Protein AF-A0A535RE04-F1 (afdb_monomer)

Structure (mmCIF, N/CA/C/O backbone):
data_AF-A0A535RE04-F1
#
_entry.id   AF-A0A535RE04-F1
#
loop_
_atom_site.group_PDB
_atom_site.id
_atom_site.type_symbol
_atom_site.label_atom_id
_atom_site.label_alt_id
_atom_site.label_comp_id
_atom_site.label_asym_id
_atom_site.label_entity_id
_atom_site.label_seq_id
_atom_site.pdbx_PDB_ins_code
_atom_site.Cartn_x
_atom_site.Cartn_y
_atom_site.Cartn_z
_atom_site.occupancy
_atom_site.B_iso_or_equiv
_atom_site.auth_seq_id
_atom_site.auth_comp_id
_atom_site.auth_asym_id
_atom_site.auth_atom_id
_atom_site.pdbx_PDB_model_num
ATOM 1 N N . GLU A 1 1 ? 21.789 -17.256 3.274 1.00 30.84 1 GLU A N 1
ATOM 2 C CA . GLU A 1 1 ? 20.637 -17.177 4.194 1.00 30.84 1 GLU A CA 1
ATOM 3 C C . GLU A 1 1 ? 19.732 -16.055 3.707 1.00 30.84 1 GLU A C 1
ATOM 5 O O . GLU A 1 1 ? 20.256 -15.040 3.269 1.00 30.84 1 GLU A O 1
ATOM 10 N N . GLN A 1 2 ? 18.414 -16.256 3.644 1.00 36.03 2 GLN A N 1
ATOM 11 C CA . GLN A 1 2 ? 17.490 -15.165 3.321 1.00 36.03 2 GLN A CA 1
ATOM 12 C C . GLN A 1 2 ? 17.382 -14.294 4.573 1.00 36.03 2 GLN A C 1
ATOM 14 O O . GLN A 1 2 ? 16.795 -14.733 5.557 1.00 36.03 2 GLN A O 1
ATOM 19 N N . GLU A 1 3 ? 17.993 -13.108 4.565 1.00 46.09 3 GLU A N 1
ATOM 20 C CA . GLU A 1 3 ? 17.753 -12.098 5.597 1.00 46.09 3 GLU A CA 1
ATOM 21 C C . GLU A 1 3 ? 16.246 -11.841 5.684 1.00 46.09 3 GLU A C 1
ATOM 23 O O . GLU A 1 3 ? 15.617 -11.347 4.745 1.00 46.09 3 GLU A O 1
ATOM 28 N N . THR A 1 4 ? 15.645 -12.246 6.800 1.00 58.97 4 THR A N 1
ATOM 29 C CA . THR A 1 4 ? 14.247 -11.956 7.106 1.00 58.97 4 THR A CA 1
ATOM 30 C C . THR A 1 4 ? 14.112 -10.448 7.276 1.00 58.97 4 THR A C 1
ATOM 32 O O . THR A 1 4 ? 14.628 -9.884 8.238 1.00 58.97 4 THR A O 1
ATOM 35 N N . LEU A 1 5 ? 13.448 -9.792 6.324 1.00 71.12 5 LEU A N 1
ATOM 36 C CA . LEU A 1 5 ? 13.185 -8.356 6.386 1.00 71.12 5 LEU A CA 1
ATOM 37 C C . LEU A 1 5 ? 12.382 -8.026 7.658 1.00 71.12 5 LEU A C 1
ATOM 39 O O . LEU A 1 5 ? 11.471 -8.786 8.003 1.00 71.12 5 LEU A O 1
ATOM 43 N N . PRO A 1 6 ? 12.675 -6.911 8.350 1.00 80.06 6 PRO A N 1
ATOM 44 C CA . PRO A 1 6 ? 11.903 -6.503 9.516 1.00 80.06 6 PRO A CA 1
ATOM 45 C C . PRO A 1 6 ? 10.452 -6.214 9.108 1.00 80.06 6 PRO A C 1
ATOM 47 O O . PRO A 1 6 ? 10.190 -5.402 8.220 1.00 80.06 6 PRO A O 1
ATOM 50 N N . ILE A 1 7 ? 9.508 -6.893 9.763 1.00 87.44 7 ILE A N 1
ATOM 51 C CA . ILE A 1 7 ? 8.071 -6.685 9.574 1.00 87.44 7 ILE A CA 1
ATOM 52 C C . ILE A 1 7 ? 7.558 -5.771 10.693 1.00 87.44 7 ILE A C 1
ATOM 54 O O . ILE A 1 7 ? 7.749 -6.046 11.878 1.00 87.44 7 ILE A O 1
ATOM 58 N N . VAL A 1 8 ? 6.895 -4.682 10.313 1.00 91.94 8 VAL A N 1
ATOM 59 C CA . VAL A 1 8 ? 6.352 -3.654 11.203 1.00 91.94 8 VAL A CA 1
ATOM 60 C C . VAL A 1 8 ? 4.916 -4.001 11.584 1.00 91.94 8 VAL A C 1
ATOM 62 O O . VAL A 1 8 ? 4.053 -4.164 10.720 1.00 91.94 8 VAL A O 1
ATOM 65 N N . ARG A 1 9 ? 4.653 -4.073 12.887 1.00 94.75 9 ARG A N 1
ATOM 66 C CA . ARG A 1 9 ? 3.329 -4.319 13.478 1.00 94.75 9 ARG A CA 1
ATOM 67 C C . ARG A 1 9 ? 2.647 -3.008 13.866 1.00 94.75 9 ARG A C 1
ATOM 69 O O . ARG A 1 9 ? 3.306 -1.974 13.967 1.00 94.75 9 ARG A O 1
ATOM 76 N N . GLU A 1 10 ? 1.333 -3.028 14.074 1.00 94.25 10 GLU A N 1
ATOM 77 C CA . GLU A 1 10 ? 0.552 -1.817 14.368 1.00 94.25 10 GLU A CA 1
ATOM 78 C C . GLU A 1 10 ? 0.922 -1.128 15.694 1.00 94.25 10 GLU A C 1
ATOM 80 O O . GLU A 1 10 ? 0.684 0.076 15.840 1.00 94.25 10 GLU A O 1
ATOM 85 N N . ASP A 1 11 ? 1.509 -1.878 16.633 1.00 92.88 11 ASP A N 1
ATOM 86 C CA . ASP A 1 11 ? 1.996 -1.425 17.941 1.00 92.88 11 ASP A CA 1
ATOM 87 C C . ASP A 1 11 ? 3.423 -0.852 17.909 1.00 92.88 11 ASP A C 1
ATOM 89 O O . ASP A 1 11 ? 3.905 -0.342 18.925 1.00 92.88 11 ASP A O 1
ATOM 93 N N . ALA A 1 12 ? 4.095 -0.890 16.753 1.00 91.94 12 ALA A N 1
ATOM 94 C CA . ALA A 1 12 ? 5.404 -0.278 16.591 1.00 91.94 12 ALA A CA 1
ATOM 95 C C . ALA A 1 12 ? 5.342 1.240 16.877 1.00 91.94 12 ALA A C 1
ATOM 97 O O . ALA A 1 12 ? 4.387 1.911 16.464 1.00 91.94 12 ALA A O 1
ATOM 98 N N . PRO A 1 13 ? 6.359 1.817 17.549 1.00 90.25 13 PRO A N 1
ATOM 99 C CA . PRO A 1 13 ? 6.406 3.251 17.804 1.00 90.25 13 PRO A CA 1
ATOM 100 C C . PRO A 1 13 ? 6.316 4.074 16.514 1.00 90.25 13 PRO A C 1
ATOM 102 O O . PRO A 1 13 ? 7.034 3.828 15.545 1.00 90.25 13 PRO A O 1
ATOM 105 N N . LEU A 1 14 ? 5.463 5.098 16.520 1.00 88.50 14 LEU A N 1
ATOM 106 C CA . LEU A 1 14 ? 5.356 6.042 15.410 1.00 88.50 14 LEU A CA 1
ATOM 107 C C . LEU A 1 14 ? 6.539 7.014 15.442 1.00 88.50 14 LEU A C 1
ATOM 109 O O . LEU A 1 14 ? 6.668 7.806 16.372 1.00 88.50 14 LEU A O 1
ATOM 113 N N . CYS A 1 15 ? 7.375 6.976 14.404 1.00 87.62 15 CYS A N 1
ATOM 114 C CA . CYS A 1 15 ? 8.540 7.850 14.253 1.00 87.62 15 CYS A CA 1
ATOM 115 C C . CYS A 1 15 ? 8.481 8.622 12.915 1.00 87.62 15 CYS A C 1
ATOM 117 O O . CYS A 1 15 ? 9.284 8.353 12.016 1.00 87.62 15 CYS A O 1
ATOM 119 N N . PRO A 1 16 ? 7.501 9.532 12.729 1.00 87.94 16 PRO A N 1
ATOM 120 C CA . PRO A 1 16 ? 7.331 10.257 11.470 1.00 87.94 16 PRO A CA 1
ATOM 121 C C . PRO A 1 16 ? 8.552 11.138 11.169 1.00 87.94 16 PRO A C 1
ATOM 123 O O . PRO A 1 16 ? 9.000 11.890 12.032 1.00 87.94 16 PRO A O 1
ATOM 126 N N . GLN A 1 17 ? 9.076 11.055 9.943 1.00 83.19 17 GLN A N 1
ATOM 127 C CA . GLN A 1 17 ? 10.297 11.770 9.537 1.00 83.19 17 GLN A CA 1
ATOM 128 C C . GLN A 1 17 ? 9.999 13.034 8.726 1.00 83.19 17 GLN A C 1
ATOM 130 O O . GLN A 1 17 ? 10.779 13.985 8.744 1.00 83.19 17 GLN A O 1
ATOM 135 N N . LEU A 1 18 ? 8.873 13.058 8.006 1.00 83.88 18 LEU A N 1
ATOM 136 C CA . LEU A 1 18 ? 8.494 14.168 7.136 1.00 83.88 18 LEU A CA 1
ATOM 137 C C . LEU A 1 18 ? 7.289 14.939 7.700 1.00 83.88 18 LEU A C 1
ATOM 139 O O . LEU A 1 18 ? 6.429 14.345 8.351 1.00 83.88 18 LEU A O 1
ATOM 143 N N . PRO A 1 19 ? 7.137 16.243 7.388 1.00 89.81 19 PRO A N 1
ATOM 144 C CA . PRO A 1 19 ? 5.968 17.029 7.802 1.00 89.81 19 PRO A CA 1
ATOM 145 C C . PRO A 1 19 ? 4.615 16.401 7.424 1.00 89.81 19 PRO A C 1
ATOM 147 O O . PRO A 1 19 ? 3.643 16.494 8.178 1.00 89.81 19 PRO A O 1
ATOM 150 N N . ALA A 1 20 ? 4.556 15.722 6.273 1.00 84.69 20 ALA A N 1
ATOM 151 C CA . ALA A 1 20 ? 3.365 15.001 5.833 1.00 84.69 20 ALA A CA 1
ATOM 152 C C . ALA A 1 20 ? 3.051 13.796 6.738 1.00 84.69 20 ALA A C 1
ATOM 154 O O . ALA A 1 20 ? 1.890 13.572 7.079 1.00 84.69 20 ALA A O 1
ATOM 155 N N . ASP A 1 21 ? 4.074 13.061 7.181 1.00 87.06 21 ASP A N 1
ATOM 156 C CA . ASP A 1 21 ? 3.914 11.919 8.087 1.00 87.06 21 ASP A CA 1
ATOM 157 C C . ASP A 1 21 ? 3.456 12.389 9.468 1.00 87.06 21 ASP A C 1
ATOM 159 O O . ASP A 1 21 ? 2.545 11.807 10.054 1.00 87.06 21 ASP A O 1
ATOM 163 N N . ILE A 1 22 ? 4.032 13.494 9.958 1.00 93.00 22 ILE A N 1
ATOM 164 C CA . ILE A 1 22 ? 3.642 14.114 11.232 1.00 93.00 22 ILE A CA 1
ATOM 165 C C . ILE A 1 22 ? 2.159 14.485 11.200 1.00 93.00 22 ILE A C 1
ATOM 167 O O . ILE A 1 22 ? 1.422 14.168 12.132 1.00 93.00 22 ILE A O 1
ATOM 171 N N . THR A 1 23 ? 1.703 15.108 10.111 1.00 95.81 23 THR A N 1
ATOM 172 C CA . THR A 1 23 ? 0.291 15.480 9.943 1.00 95.81 23 THR A CA 1
ATOM 173 C C . THR A 1 23 ? -0.630 14.254 9.966 1.00 95.81 23 THR A C 1
ATOM 175 O O . THR A 1 23 ? -1.668 14.286 10.628 1.00 95.81 23 THR A O 1
ATOM 178 N N . LYS A 1 24 ? -0.245 13.148 9.312 1.00 93.06 24 LYS A N 1
ATOM 179 C CA . LYS A 1 24 ? -1.020 11.892 9.333 1.00 93.06 24 LYS A CA 1
ATOM 180 C C . LYS A 1 24 ? -1.107 11.294 10.737 1.00 93.06 24 LYS A C 1
ATOM 182 O O . LYS A 1 24 ? -2.197 10.942 11.183 1.00 93.06 24 LYS A O 1
ATOM 187 N N . VAL A 1 25 ? 0.016 11.246 11.456 1.00 95.69 25 VAL A N 1
ATOM 188 C CA . VAL A 1 25 ? 0.057 10.768 12.847 1.00 95.69 25 VAL A CA 1
ATOM 189 C C . VAL A 1 25 ? -0.800 11.652 13.755 1.00 95.69 25 VAL A C 1
ATOM 191 O O . VAL A 1 25 ? -1.564 11.135 14.567 1.00 95.69 25 VAL A O 1
ATOM 194 N N . ALA A 1 26 ? -0.739 12.976 13.598 1.00 97.25 26 ALA A N 1
ATOM 195 C CA . ALA A 1 26 ? -1.599 13.899 14.337 1.00 97.25 26 ALA A CA 1
ATOM 196 C C . ALA A 1 26 ? -3.093 13.638 14.065 1.00 97.25 26 ALA A C 1
ATO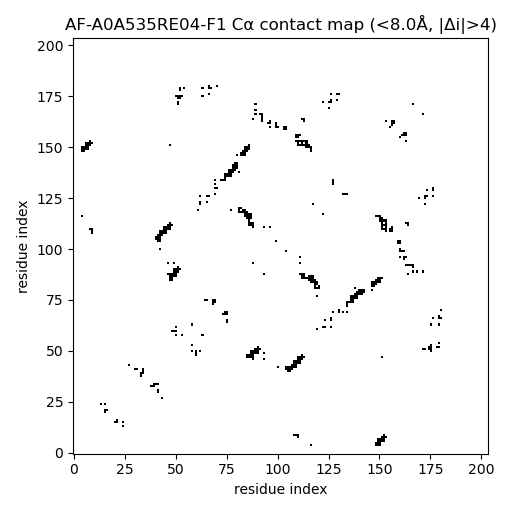M 198 O O . ALA A 1 26 ? -3.897 13.647 14.997 1.00 97.25 26 ALA A O 1
ATOM 199 N N . GLY A 1 27 ? -3.460 13.341 12.815 1.00 97.12 27 GLY A N 1
ATOM 200 C CA . GLY A 1 27 ? -4.819 12.940 12.443 1.00 97.12 27 GLY A CA 1
ATOM 201 C C . GLY A 1 27 ? -5.311 11.707 13.207 1.00 97.12 27 GLY A C 1
ATOM 202 O O . GLY A 1 27 ? -6.426 11.720 13.732 1.00 97.12 27 GLY A O 1
ATOM 203 N N . GLU A 1 28 ? -4.471 10.676 13.356 1.00 96.75 28 GLU A N 1
ATOM 204 C CA . GLU A 1 28 ? -4.823 9.494 14.157 1.00 96.75 28 GLU A CA 1
ATOM 205 C C . GLU A 1 28 ? -5.121 9.847 15.619 1.00 96.75 28 GLU A C 1
ATOM 207 O O . GLU A 1 28 ? -6.077 9.330 16.201 1.00 96.75 28 GLU A O 1
ATOM 212 N N . TRP A 1 29 ? -4.330 10.744 16.214 1.00 96.88 29 TRP A N 1
ATOM 213 C CA . TRP A 1 29 ? -4.551 11.191 17.591 1.00 96.88 29 TRP A CA 1
ATOM 214 C C . TRP A 1 29 ? -5.884 11.919 17.758 1.00 96.88 29 TRP A C 1
ATOM 216 O O . TRP A 1 29 ? -6.590 11.668 18.737 1.00 96.88 29 TRP A O 1
ATOM 226 N N . TYR A 1 30 ? -6.280 12.751 16.792 1.00 97.94 30 TYR A N 1
ATOM 227 C CA . TYR A 1 30 ? -7.599 13.385 16.818 1.00 97.94 30 TYR A CA 1
ATOM 228 C C . TYR A 1 30 ? -8.730 12.359 16.717 1.00 97.94 30 TYR A C 1
ATOM 230 O O . TYR A 1 30 ? -9.665 12.412 17.512 1.00 97.94 30 TYR A O 1
ATOM 238 N N . VAL A 1 31 ? -8.641 11.380 15.813 1.00 96.88 31 VAL A N 1
ATOM 239 C CA . VAL A 1 31 ? -9.658 10.316 15.697 1.00 96.88 31 VAL A CA 1
ATOM 240 C C . VAL A 1 31 ? -9.844 9.573 17.030 1.00 96.88 31 VAL A C 1
ATOM 242 O O . VAL A 1 31 ? -10.975 9.364 17.486 1.00 96.88 31 VAL A O 1
ATOM 245 N N . ARG A 1 32 ? -8.738 9.241 17.708 1.00 95.56 32 ARG A N 1
ATOM 246 C CA . ARG A 1 32 ? -8.762 8.596 19.033 1.00 95.56 32 ARG A CA 1
ATOM 247 C C . ARG A 1 32 ? -9.372 9.495 20.102 1.00 95.56 32 ARG A C 1
ATOM 249 O O . ARG A 1 32 ? -10.178 9.020 20.900 1.00 95.56 32 ARG A O 1
ATOM 256 N N . TYR A 1 33 ? -9.040 10.785 20.090 1.00 97.44 33 TYR A N 1
ATOM 257 C CA . TYR A 1 33 ? -9.639 11.766 20.992 1.00 97.44 33 TYR A CA 1
ATOM 258 C C . TYR A 1 33 ? -11.164 11.803 20.845 1.00 97.44 33 TYR A C 1
ATOM 260 O O . TYR A 1 33 ? -11.871 11.680 21.842 1.00 97.44 33 TYR A O 1
ATOM 268 N N . TYR A 1 34 ? -11.688 11.888 19.619 1.00 97.69 34 TYR A N 1
ATOM 269 C CA . TYR A 1 34 ? -13.137 11.926 19.392 1.00 97.69 34 TYR A CA 1
ATOM 270 C C . TYR A 1 34 ? -13.846 10.639 19.831 1.00 97.69 34 TYR A C 1
ATOM 272 O O . TYR A 1 34 ? -14.960 10.692 20.355 1.00 97.69 34 TYR A O 1
ATOM 280 N N . THR A 1 35 ? -13.180 9.495 19.691 1.00 96.06 35 THR A N 1
ATOM 281 C CA . THR A 1 35 ? -13.673 8.217 20.225 1.00 96.06 35 THR A CA 1
ATOM 282 C C . THR A 1 35 ? -13.771 8.260 21.746 1.00 96.06 35 THR A C 1
ATOM 284 O O . THR A 1 35 ? -14.806 7.919 22.310 1.00 96.06 35 THR A O 1
ATOM 287 N N . GLN A 1 36 ? -12.715 8.722 22.420 1.00 96.31 36 GLN A N 1
ATOM 288 C CA . GLN A 1 36 ? -12.666 8.783 23.879 1.00 96.31 36 GLN A CA 1
ATOM 289 C C . GLN A 1 36 ? -13.649 9.808 24.462 1.00 96.31 36 GLN A C 1
ATOM 291 O O . GLN A 1 36 ? -14.252 9.544 25.498 1.00 96.31 36 GLN A O 1
ATOM 296 N N . GLN A 1 37 ? -13.799 10.972 23.827 1.00 98.19 37 GLN A N 1
ATOM 297 C CA . GLN A 1 37 ? -14.635 12.057 24.348 1.00 98.19 37 GLN A CA 1
ATOM 298 C C . GLN A 1 37 ? -16.117 11.901 24.016 1.00 98.19 37 GLN A C 1
ATOM 300 O O . GLN A 1 37 ? -16.963 12.281 24.821 1.00 98.19 37 GLN A O 1
ATOM 305 N N . TYR A 1 38 ? -16.438 11.367 22.837 1.00 97.56 38 TYR A N 1
ATOM 306 C CA . TYR A 1 38 ? -17.808 11.372 22.316 1.00 97.56 38 TYR A CA 1
ATOM 307 C C . TYR A 1 38 ? -18.347 9.975 21.995 1.00 97.56 38 TYR A C 1
ATOM 309 O O . TYR A 1 38 ? -19.483 9.857 21.544 1.00 97.56 38 TYR A O 1
ATOM 317 N N . GLY A 1 39 ? -17.562 8.916 22.211 1.00 95.69 39 GLY A N 1
ATOM 318 C CA . GLY A 1 39 ? -17.985 7.538 21.948 1.00 95.69 39 GLY A CA 1
ATOM 319 C C . GLY A 1 39 ? -18.141 7.202 20.462 1.00 95.69 39 GLY A C 1
ATOM 320 O O . GLY A 1 39 ? -18.815 6.231 20.133 1.00 95.69 39 GLY A O 1
ATOM 321 N N . LEU A 1 40 ? -17.551 7.996 19.560 1.00 95.00 40 LEU A N 1
ATOM 322 C CA . LEU A 1 40 ? -17.597 7.726 18.123 1.00 95.00 40 LEU A CA 1
ATOM 323 C C . LEU A 1 40 ? -16.756 6.491 17.795 1.00 95.00 40 LEU A C 1
ATOM 325 O O . LEU A 1 40 ? -15.552 6.491 18.033 1.00 95.00 40 LEU A O 1
ATOM 329 N N . GLU A 1 41 ? -17.371 5.454 17.229 1.00 94.44 41 GLU A N 1
ATOM 330 C CA . GLU A 1 41 ? -16.614 4.307 16.728 1.00 94.44 41 GLU A CA 1
ATOM 331 C C . GLU A 1 41 ? -15.710 4.741 15.568 1.00 94.44 41 GLU A C 1
ATOM 333 O O . GLU A 1 41 ? -16.141 5.446 14.653 1.00 94.44 41 GLU A O 1
ATOM 338 N N . HIS A 1 42 ? -14.449 4.309 15.594 1.00 95.31 42 HIS A N 1
ATOM 339 C CA . HIS A 1 42 ? -13.487 4.606 14.534 1.00 95.31 42 HIS A CA 1
ATOM 340 C C . HIS A 1 42 ? -12.809 3.348 14.013 1.00 95.31 42 HIS A C 1
ATOM 342 O O . HIS A 1 42 ? -12.712 2.338 14.699 1.00 95.31 42 HIS A O 1
ATOM 348 N N . THR A 1 43 ? -12.261 3.425 12.808 1.00 96.69 43 THR A N 1
ATOM 349 C CA . THR A 1 43 ? -11.222 2.501 12.354 1.00 96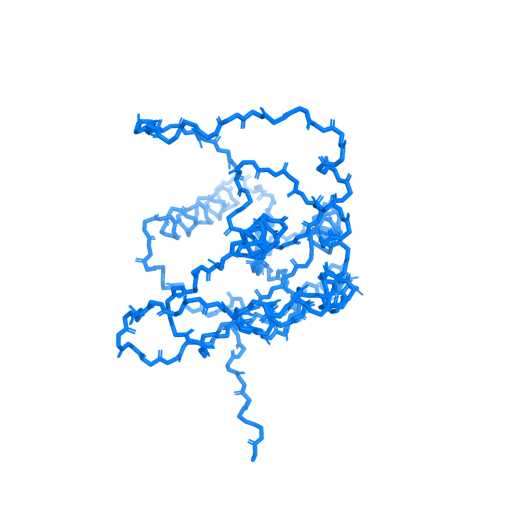.69 43 THR A CA 1
ATOM 350 C C . THR A 1 43 ? -10.167 3.303 11.611 1.00 96.69 43 THR A C 1
ATOM 352 O O . THR A 1 43 ? -10.504 4.146 10.784 1.00 96.69 43 THR A O 1
ATOM 355 N N . ILE A 1 44 ? -8.894 3.066 11.919 1.00 97.62 44 ILE A N 1
ATOM 356 C CA . ILE A 1 44 ? -7.764 3.688 11.224 1.00 97.62 44 ILE A CA 1
ATOM 357 C C . ILE A 1 44 ? -7.083 2.630 10.371 1.00 97.62 44 ILE A C 1
ATOM 359 O O . ILE A 1 44 ? -6.678 1.579 10.866 1.00 97.62 44 ILE A O 1
ATOM 363 N N . LEU A 1 45 ? -6.927 2.925 9.087 1.00 97.75 45 LEU A N 1
ATOM 364 C CA . LEU A 1 45 ? -6.209 2.070 8.157 1.00 97.75 45 LEU A CA 1
ATOM 365 C C . LEU A 1 45 ? -4.896 2.748 7.771 1.00 97.75 45 LEU A C 1
ATOM 367 O O . LEU A 1 45 ? -4.898 3.884 7.297 1.00 97.75 45 LEU A O 1
ATOM 371 N N . ARG A 1 46 ? -3.773 2.053 7.963 1.00 96.88 46 ARG A N 1
ATOM 372 C CA . ARG A 1 46 ? -2.456 2.505 7.498 1.00 96.88 46 ARG A CA 1
ATOM 373 C C . ARG A 1 46 ? -2.077 1.696 6.269 1.00 96.88 46 ARG A C 1
ATOM 375 O O . ARG A 1 46 ? -1.983 0.471 6.323 1.00 96.88 46 ARG A O 1
ATOM 382 N N . TYR A 1 47 ? -1.899 2.380 5.151 1.00 95.50 47 TYR A N 1
ATOM 383 C CA . TYR A 1 47 ? -1.670 1.740 3.863 1.00 95.50 47 TYR A CA 1
ATOM 384 C C . TYR A 1 47 ? -0.181 1.564 3.577 1.00 95.50 47 TYR A C 1
ATOM 386 O O . TYR A 1 47 ? 0.616 2.469 3.826 1.00 95.50 47 TYR A O 1
ATOM 394 N N . ALA A 1 48 ? 0.170 0.420 2.989 1.00 94.56 48 ALA A N 1
ATOM 395 C CA . ALA A 1 48 ? 1.414 0.269 2.241 1.00 94.56 48 ALA A CA 1
ATOM 396 C C . ALA A 1 48 ? 1.433 1.194 1.004 1.00 94.56 48 ALA A C 1
ATOM 398 O O . ALA A 1 48 ? 0.456 1.890 0.709 1.00 94.56 48 ALA A O 1
ATOM 399 N N . HIS A 1 49 ? 2.534 1.215 0.249 1.00 91.62 49 HIS A N 1
ATOM 400 C CA . HIS A 1 49 ? 2.646 2.070 -0.934 1.00 91.62 49 HIS A CA 1
ATOM 401 C C . HIS A 1 49 ? 1.679 1.615 -2.034 1.00 91.62 49 HIS A C 1
ATOM 403 O O . HIS A 1 49 ? 1.864 0.578 -2.671 1.00 91.62 49 HIS A O 1
ATOM 409 N N . ILE A 1 50 ? 0.638 2.411 -2.264 1.00 93.25 50 ILE A N 1
ATOM 410 C CA . ILE A 1 50 ? -0.432 2.060 -3.196 1.00 93.25 50 ILE A CA 1
ATOM 411 C C . ILE A 1 50 ? 0.017 2.298 -4.640 1.00 93.25 50 ILE A C 1
ATOM 413 O O . ILE A 1 50 ? 0.518 3.373 -4.981 1.00 93.25 50 ILE A O 1
ATOM 417 N N . TYR A 1 51 ? -0.223 1.318 -5.508 1.00 92.44 51 TYR A N 1
ATOM 418 C CA . TYR A 1 51 ? -0.071 1.434 -6.959 1.00 92.44 51 TYR A CA 1
ATOM 419 C C . TYR A 1 51 ? -1.251 0.767 -7.680 1.00 92.44 51 TYR A C 1
ATOM 421 O O . TYR A 1 51 ? -2.016 0.025 -7.071 1.00 92.44 51 TYR A O 1
ATOM 429 N N . GLY A 1 52 ? -1.430 1.028 -8.976 1.00 91.06 52 GLY A N 1
ATOM 430 C CA . GLY A 1 52 ? -2.463 0.355 -9.764 1.00 91.06 52 GLY A CA 1
ATOM 431 C C . GLY A 1 52 ? -3.009 1.175 -10.925 1.00 91.06 52 GLY A C 1
ATOM 432 O O . GLY A 1 52 ? -2.408 2.159 -11.358 1.00 91.06 52 GLY A O 1
ATOM 433 N N . GLU A 1 53 ? -4.181 0.768 -11.406 1.00 85.00 53 GLU A N 1
ATOM 434 C CA . GLU A 1 53 ? -4.898 1.305 -12.572 1.00 85.00 53 GLU A CA 1
ATOM 435 C C . GLU A 1 53 ? -5.561 2.670 -12.302 1.00 85.00 53 GLU A C 1
ATOM 437 O O . GLU A 1 53 ? -6.759 2.863 -12.497 1.00 85.00 53 GLU A O 1
ATOM 442 N N . LYS A 1 54 ? -4.794 3.654 -11.823 1.00 71.88 54 LYS A N 1
ATOM 443 C CA . LYS A 1 54 ? -5.310 5.001 -11.545 1.00 71.88 54 LYS A CA 1
ATOM 444 C C . LYS A 1 54 ? -4.462 6.061 -12.237 1.00 71.88 54 LYS A C 1
ATOM 446 O O . LYS A 1 54 ? -3.302 6.268 -11.892 1.00 71.88 54 LYS A O 1
ATOM 451 N N . GLN A 1 55 ? -5.066 6.774 -13.189 1.00 59.09 55 GLN A N 1
ATOM 452 C CA . GLN A 1 55 ? -4.542 8.049 -13.678 1.00 59.09 55 GLN A CA 1
ATOM 453 C C . GLN A 1 55 ? -5.041 9.138 -12.738 1.00 59.09 55 GLN A C 1
ATOM 455 O O . GLN A 1 55 ? -6.166 9.613 -12.842 1.00 59.09 55 GLN A O 1
ATOM 460 N N . SER A 1 56 ? -4.212 9.485 -11.768 1.00 55.62 56 SER A N 1
ATOM 461 C CA . SER A 1 56 ? -4.390 10.697 -10.986 1.00 55.62 56 SER A CA 1
ATOM 462 C C . SER A 1 56 ? -3.159 11.560 -11.218 1.00 55.62 56 SER A C 1
ATOM 464 O O . SER A 1 56 ? -2.047 11.034 -11.225 1.00 55.62 56 SER A O 1
ATOM 466 N N . GLU A 1 57 ? -3.331 12.873 -11.359 1.00 41.91 57 GLU A N 1
ATOM 467 C CA . GLU A 1 57 ? -2.219 13.838 -11.290 1.00 41.91 57 GLU A CA 1
ATOM 468 C C . GLU A 1 57 ? -1.456 13.725 -9.950 1.00 41.91 57 GLU A C 1
ATOM 470 O O . GLU A 1 57 ? -0.296 14.115 -9.848 1.00 41.91 57 GLU A O 1
ATOM 475 N N . LEU A 1 58 ? -2.081 13.089 -8.947 1.00 41.19 58 LEU A N 1
ATOM 476 C CA . LEU A 1 58 ? -1.533 12.730 -7.638 1.00 41.19 58 LEU A CA 1
ATOM 477 C C . LEU A 1 58 ? -0.996 11.287 -7.563 1.00 41.19 58 LEU A C 1
ATOM 479 O O . LEU A 1 58 ? -0.740 10.800 -6.462 1.00 41.19 58 LEU A O 1
ATOM 483 N N . ALA A 1 59 ? -0.856 10.552 -8.673 1.00 52.44 59 ALA A N 1
ATOM 484 C CA . ALA A 1 59 ? -0.259 9.214 -8.662 1.00 52.44 59 ALA A CA 1
ATOM 485 C C . ALA A 1 59 ? 1.254 9.318 -8.388 1.00 52.44 59 ALA A C 1
ATOM 487 O O . ALA A 1 59 ? 2.086 9.242 -9.287 1.00 52.44 59 ALA A O 1
ATOM 488 N N . GLN A 1 60 ? 1.603 9.501 -7.113 1.00 66.12 60 GLN A N 1
ATOM 489 C CA . GLN A 1 60 ? 2.970 9.672 -6.608 1.00 66.12 60 GLN A CA 1
ATOM 490 C C . GLN A 1 60 ? 3.792 8.374 -6.639 1.00 66.12 60 GLN A C 1
ATOM 492 O O . GLN A 1 60 ? 4.963 8.372 -6.261 1.00 66.12 60 GLN A O 1
ATOM 497 N N . HIS A 1 61 ? 3.206 7.259 -7.088 1.00 84.81 61 HIS A N 1
ATOM 498 C CA . HIS A 1 61 ? 3.917 5.994 -7.140 1.00 84.81 61 HIS A CA 1
ATOM 499 C C . HIS A 1 61 ? 4.946 5.977 -8.290 1.00 84.81 61 HIS A C 1
ATOM 501 O O . HIS A 1 61 ? 4.565 6.191 -9.448 1.00 84.81 61 HIS A O 1
ATOM 507 N N . PRO A 1 62 ? 6.225 5.628 -8.039 1.00 86.94 62 PRO A N 1
ATOM 508 C CA . PRO A 1 62 ? 7.272 5.624 -9.068 1.00 86.94 62 PRO A CA 1
ATOM 509 C C . PRO A 1 62 ? 6.970 4.762 -10.305 1.00 86.94 62 PRO A C 1
ATOM 511 O O . PRO A 1 62 ? 7.426 5.080 -11.400 1.00 86.94 62 PRO A O 1
ATOM 514 N N . ALA A 1 63 ? 6.151 3.712 -10.166 1.00 87.81 63 ALA A N 1
ATOM 515 C CA . ALA A 1 63 ? 5.717 2.873 -11.289 1.00 87.81 63 ALA A CA 1
ATOM 516 C C . ALA A 1 63 ? 5.044 3.676 -12.419 1.00 87.81 63 ALA A C 1
ATOM 518 O O . ALA A 1 63 ? 5.350 3.456 -13.591 1.00 87.81 63 ALA A O 1
ATOM 519 N N . ALA A 1 64 ? 4.173 4.638 -12.087 1.00 87.88 64 ALA A N 1
ATOM 520 C CA . ALA A 1 64 ? 3.501 5.468 -13.088 1.00 87.88 64 ALA A CA 1
ATOM 521 C C . ALA A 1 64 ? 4.506 6.354 -13.843 1.00 87.88 64 ALA A C 1
ATOM 523 O O . ALA A 1 64 ? 4.430 6.491 -15.067 1.00 87.88 64 ALA A O 1
ATOM 524 N N . TYR A 1 65 ? 5.499 6.891 -13.128 1.00 87.56 65 TYR A N 1
ATOM 525 C CA . TYR A 1 65 ? 6.607 7.637 -13.720 1.00 87.56 65 TYR A CA 1
ATOM 526 C C . TYR A 1 65 ? 7.459 6.759 -14.653 1.00 87.56 65 TYR A C 1
ATOM 528 O O . TYR A 1 65 ? 7.728 7.166 -15.786 1.00 87.56 65 TYR A O 1
ATOM 536 N N . PHE A 1 66 ? 7.824 5.540 -14.239 1.00 90.56 66 PHE A N 1
ATOM 537 C CA . PHE A 1 66 ? 8.5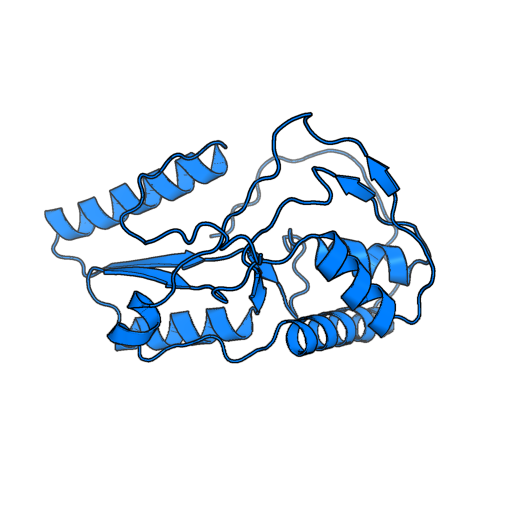91 4.609 -15.077 1.00 90.56 66 PHE A CA 1
ATOM 538 C C . PHE A 1 66 ? 7.849 4.269 -16.367 1.00 90.56 66 PHE A C 1
ATOM 540 O O . PHE A 1 66 ? 8.408 4.428 -17.452 1.00 90.56 66 PHE A O 1
ATOM 547 N N . ILE A 1 67 ? 6.574 3.883 -16.266 1.00 90.69 67 ILE A N 1
ATOM 548 C CA . ILE A 1 67 ? 5.734 3.576 -17.432 1.00 90.69 67 ILE A CA 1
ATOM 549 C C . ILE A 1 67 ? 5.639 4.795 -18.351 1.00 90.69 67 ILE A C 1
ATOM 551 O O . ILE A 1 67 ? 5.761 4.663 -19.571 1.00 90.69 67 ILE A O 1
ATOM 555 N N . SER A 1 68 ? 5.478 5.989 -17.775 1.00 88.62 68 SER A N 1
ATOM 556 C CA . SER A 1 68 ? 5.374 7.230 -18.535 1.00 88.62 68 SER A CA 1
ATOM 557 C C . SER A 1 68 ? 6.616 7.522 -19.375 1.00 88.62 68 SER A C 1
ATOM 559 O O . SER A 1 68 ? 6.478 7.767 -20.579 1.00 88.62 68 SER A O 1
ATOM 561 N N . MET A 1 69 ? 7.795 7.456 -18.751 1.00 90.50 69 MET A N 1
ATOM 562 C CA . MET A 1 69 ? 9.092 7.714 -19.382 1.00 90.50 69 MET A CA 1
ATOM 563 C C . MET A 1 69 ? 9.423 6.661 -20.438 1.00 90.50 69 MET A C 1
ATOM 565 O O . MET A 1 69 ? 9.737 7.004 -21.578 1.00 90.50 69 MET A O 1
ATOM 569 N N . LEU A 1 70 ? 9.284 5.378 -20.094 1.00 91.25 70 LEU A N 1
ATOM 570 C CA . LEU A 1 70 ? 9.600 4.269 -20.997 1.00 91.25 70 LEU A CA 1
ATOM 571 C C . LEU A 1 70 ? 8.685 4.260 -22.227 1.00 91.25 70 LEU A C 1
ATOM 573 O O . LEU A 1 70 ? 9.158 4.051 -23.342 1.00 91.25 70 LEU A O 1
ATOM 577 N N . SER A 1 71 ? 7.402 4.596 -22.057 1.00 87.44 71 SER A N 1
ATOM 578 C CA . SER A 1 71 ? 6.463 4.747 -23.181 1.00 87.44 71 SER A CA 1
ATOM 579 C C . SER A 1 71 ? 6.851 5.882 -24.139 1.00 87.44 71 SER A C 1
ATOM 581 O O . SER A 1 71 ? 6.483 5.851 -25.308 1.00 87.44 71 SER A O 1
ATOM 583 N N . GLN A 1 72 ? 7.597 6.886 -23.667 1.00 88.50 72 GLN A N 1
ATOM 584 C CA . GLN A 1 72 ? 8.150 7.970 -24.490 1.00 88.50 72 GLN A CA 1
ATOM 585 C C . GLN A 1 72 ? 9.577 7.669 -24.978 1.00 88.50 72 GLN A C 1
ATOM 587 O O . GLN A 1 72 ? 10.238 8.550 -25.526 1.00 88.50 72 GLN A O 1
ATOM 592 N N . ARG A 1 73 ? 10.069 6.438 -24.771 1.00 89.69 73 ARG A N 1
ATOM 593 C CA . ARG A 1 73 ? 11.458 6.024 -25.033 1.00 89.69 73 ARG A CA 1
ATOM 594 C C . ARG A 1 73 ? 12.496 6.884 -24.302 1.00 89.69 73 ARG A C 1
ATOM 596 O O . AR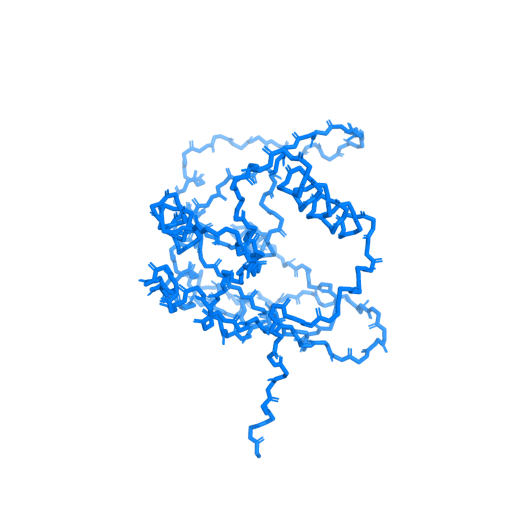G A 1 73 ? 13.611 7.070 -24.786 1.00 89.69 73 ARG A O 1
ATOM 603 N N . GLN A 1 74 ? 12.141 7.394 -23.127 1.00 91.69 74 GLN A N 1
ATOM 604 C CA . GLN A 1 74 ? 13.033 8.149 -22.255 1.00 91.69 74 GLN A CA 1
ATOM 605 C C . GLN A 1 74 ? 13.480 7.289 -21.070 1.00 91.69 74 GLN A C 1
ATOM 607 O O . GLN A 1 74 ? 12.749 6.421 -20.591 1.00 91.69 74 GLN A O 1
ATOM 612 N N . ARG A 1 75 ? 14.695 7.542 -20.574 1.00 92.94 75 ARG A N 1
ATOM 613 C CA . ARG A 1 75 ? 15.260 6.831 -19.419 1.00 92.94 75 ARG A CA 1
ATOM 614 C C . ARG A 1 75 ? 14.702 7.430 -18.121 1.00 92.94 75 ARG A C 1
ATOM 616 O O . ARG A 1 75 ? 14.919 8.622 -17.891 1.00 92.94 75 ARG A O 1
ATOM 623 N N . PRO A 1 76 ? 14.006 6.659 -17.268 1.00 90.38 76 PRO A N 1
ATOM 624 C CA . PRO A 1 76 ? 13.563 7.169 -15.980 1.00 90.38 76 PRO A CA 1
ATOM 625 C C . PRO A 1 76 ? 14.733 7.315 -15.010 1.00 90.38 76 PRO A C 1
ATOM 627 O O . PRO A 1 76 ? 15.714 6.570 -15.064 1.00 90.38 76 PRO A O 1
ATOM 630 N N . ILE A 1 77 ? 14.592 8.263 -14.091 1.00 88.88 77 ILE A N 1
ATOM 631 C CA . ILE A 1 77 ? 15.529 8.494 -12.998 1.00 88.88 77 ILE A CA 1
ATOM 632 C C . ILE A 1 77 ? 15.045 7.753 -11.749 1.00 88.88 77 ILE A C 1
ATOM 634 O O . ILE A 1 77 ? 13.920 7.968 -11.297 1.00 88.88 77 ILE A O 1
ATOM 638 N N . ILE A 1 78 ? 15.906 6.931 -11.157 1.00 86.50 78 ILE A N 1
ATOM 639 C CA . ILE A 1 78 ? 15.693 6.332 -9.836 1.00 86.50 78 ILE A CA 1
ATOM 640 C C . ILE A 1 78 ? 16.527 7.133 -8.832 1.00 86.50 78 ILE A C 1
ATOM 642 O O . ILE A 1 78 ? 17.741 7.271 -8.991 1.00 86.50 78 ILE A O 1
ATOM 646 N N . ARG A 1 79 ? 15.855 7.705 -7.828 1.00 79.38 79 ARG A N 1
ATOM 647 C CA . ARG A 1 79 ? 16.468 8.451 -6.717 1.00 79.38 79 ARG A CA 1
ATOM 648 C C . ARG A 1 79 ? 16.450 7.572 -5.468 1.00 79.38 79 ARG A C 1
ATOM 650 O O . ARG A 1 79 ? 15.441 6.915 -5.237 1.00 79.38 79 ARG A O 1
ATOM 657 N N . GLY A 1 80 ? 17.501 7.624 -4.652 1.00 69.75 80 GLY A N 1
ATOM 658 C CA . GLY A 1 80 ? 17.589 6.812 -3.429 1.00 69.75 80 GLY A CA 1
ATOM 659 C C . GLY A 1 80 ? 18.507 5.603 -3.584 1.00 69.75 80 GLY A C 1
ATOM 660 O O . GLY A 1 80 ? 19.187 5.462 -4.606 1.00 69.75 80 GLY A O 1
ATOM 661 N N . SER A 1 81 ? 18.537 4.744 -2.565 1.00 67.50 81 SER A N 1
ATOM 662 C CA . SER A 1 81 ? 19.266 3.485 -2.663 1.00 67.50 81 SER A CA 1
ATOM 663 C C . SER A 1 81 ? 18.508 2.538 -3.588 1.00 67.50 81 SER A C 1
ATOM 665 O O . SER A 1 81 ? 17.301 2.334 -3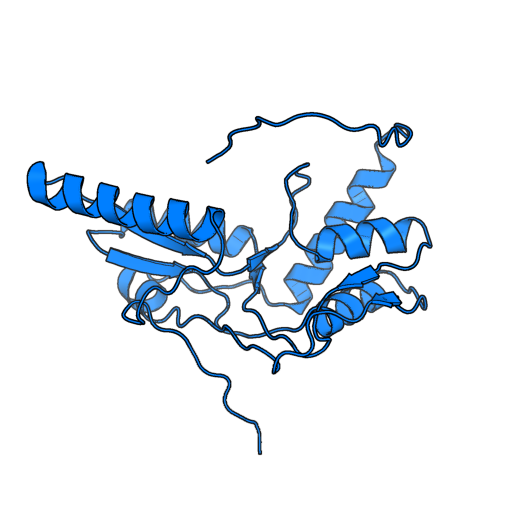.476 1.00 67.50 81 SER A O 1
ATOM 667 N N . ALA A 1 82 ? 19.241 1.898 -4.495 1.00 64.94 82 ALA A N 1
ATOM 668 C CA . ALA A 1 82 ? 18.748 0.805 -5.331 1.00 64.94 82 ALA A CA 1
ATOM 669 C C . ALA A 1 82 ? 18.194 -0.386 -4.516 1.00 64.94 82 ALA A C 1
ATOM 671 O O . ALA A 1 82 ? 17.535 -1.264 -5.086 1.00 64.94 82 ALA A O 1
ATOM 672 N N . HIS A 1 83 ? 18.495 -0.414 -3.216 1.00 73.06 83 HIS A N 1
ATOM 673 C CA . HIS A 1 83 ? 18.249 -1.510 -2.291 1.00 73.06 83 HIS A CA 1
ATOM 674 C C . HIS A 1 83 ? 17.171 -1.205 -1.250 1.00 73.06 83 HIS A C 1
ATOM 676 O O . HIS A 1 83 ? 16.885 -2.084 -0.446 1.00 73.06 83 HIS A O 1
ATOM 682 N N . ASP A 1 84 ? 16.571 -0.010 -1.258 1.00 83.88 84 ASP A N 1
ATOM 683 C CA . ASP A 1 84 ? 15.453 0.278 -0.360 1.00 83.88 84 ASP A CA 1
ATOM 684 C C . ASP A 1 84 ? 14.264 -0.630 -0.703 1.00 83.88 84 ASP A C 1
ATOM 686 O O . ASP A 1 84 ? 13.857 -0.741 -1.868 1.00 83.88 84 ASP A O 1
ATOM 690 N N . VAL A 1 85 ? 13.727 -1.294 0.319 1.00 90.06 85 VAL A N 1
ATOM 691 C CA . VAL A 1 85 ? 12.626 -2.251 0.213 1.00 90.06 85 VAL A CA 1
ATOM 692 C C . VAL A 1 85 ? 11.382 -1.661 0.865 1.00 90.06 85 VAL A C 1
ATOM 694 O O . VAL A 1 85 ? 11.369 -1.392 2.065 1.00 90.06 85 VAL A O 1
ATOM 697 N N . CYS A 1 86 ? 10.305 -1.529 0.097 1.00 90.38 86 CYS A N 1
ATOM 698 C CA . CYS A 1 86 ? 9.018 -1.051 0.598 1.00 90.38 86 CYS A CA 1
ATOM 699 C C . CYS A 1 86 ? 7.917 -2.080 0.333 1.00 90.38 86 CYS A C 1
ATOM 701 O O . CYS A 1 86 ? 7.975 -2.830 -0.641 1.00 90.38 86 CYS A O 1
ATOM 703 N N . ASP A 1 87 ? 6.893 -2.112 1.180 1.00 94.25 87 ASP A N 1
ATOM 704 C CA . ASP A 1 87 ? 5.653 -2.830 0.889 1.00 94.25 87 ASP A CA 1
ATOM 705 C C . ASP A 1 87 ? 4.821 -2.050 -0.127 1.00 94.25 87 ASP A C 1
ATOM 707 O O . ASP A 1 87 ? 4.558 -0.858 0.060 1.00 94.25 87 ASP A O 1
ATOM 711 N N . HIS A 1 88 ? 4.390 -2.730 -1.186 1.00 94.06 88 HIS A N 1
ATOM 712 C CA . HIS A 1 88 ? 3.560 -2.148 -2.229 1.00 94.06 88 HIS A CA 1
ATOM 713 C C . HIS A 1 88 ? 2.275 -2.944 -2.406 1.00 94.06 88 HIS A C 1
ATOM 715 O O . HIS A 1 88 ? 2.313 -4.155 -2.621 1.00 94.06 88 HIS A O 1
ATOM 721 N N . ILE A 1 89 ? 1.138 -2.254 -2.398 1.00 95.81 89 ILE A N 1
ATOM 722 C CA . ILE A 1 89 ? -0.183 -2.875 -2.492 1.00 95.81 89 ILE A CA 1
ATOM 723 C C . ILE A 1 89 ? -0.964 -2.352 -3.696 1.00 95.81 89 ILE A C 1
ATOM 725 O O . ILE A 1 89 ? -0.923 -1.162 -4.019 1.00 95.81 89 ILE A O 1
ATOM 729 N N . PHE A 1 90 ? -1.668 -3.255 -4.376 1.00 96.44 90 PHE A N 1
ATOM 730 C CA . PHE A 1 90 ? -2.499 -2.893 -5.514 1.00 96.44 90 PHE A CA 1
ATOM 731 C C . PHE A 1 90 ? -3.791 -2.196 -5.056 1.00 96.44 90 PHE A C 1
ATOM 733 O O . PHE A 1 90 ? -4.380 -2.555 -4.038 1.00 96.44 90 PHE A O 1
ATOM 740 N N . ILE A 1 91 ? -4.239 -1.192 -5.811 1.00 94.69 91 ILE A N 1
ATOM 741 C CA . ILE A 1 91 ? -5.367 -0.322 -5.441 1.00 94.69 91 ILE A CA 1
ATOM 742 C C . ILE A 1 91 ? -6.671 -1.086 -5.166 1.00 94.69 91 ILE A C 1
ATOM 744 O O . ILE A 1 91 ? -7.390 -0.724 -4.235 1.00 94.69 91 ILE A O 1
ATOM 748 N N . ASP A 1 92 ? -6.959 -2.155 -5.911 1.00 95.56 92 ASP A N 1
ATOM 749 C CA . ASP A 1 92 ? -8.188 -2.935 -5.716 1.00 95.56 92 ASP A CA 1
ATOM 750 C C . ASP A 1 92 ? -8.194 -3.645 -4.358 1.00 95.56 92 ASP A C 1
ATOM 752 O O . ASP A 1 92 ? -9.224 -3.672 -3.687 1.00 95.56 92 ASP A O 1
ATOM 756 N N . ASP A 1 93 ? -7.042 -4.146 -3.898 1.00 97.81 93 ASP A N 1
ATOM 757 C CA . ASP A 1 93 ? -6.924 -4.773 -2.578 1.00 97.81 93 ASP A CA 1
ATOM 758 C C . ASP A 1 93 ? -7.207 -3.750 -1.464 1.00 97.81 93 ASP A C 1
ATOM 760 O O . ASP A 1 93 ? -7.886 -4.062 -0.482 1.00 97.81 93 ASP A O 1
ATOM 764 N N . VAL A 1 94 ? -6.760 -2.499 -1.640 1.00 97.19 94 VAL A N 1
ATOM 765 C CA . VAL A 1 94 ? -7.061 -1.391 -0.715 1.00 97.19 94 VAL A CA 1
ATOM 766 C C . VAL A 1 94 ? -8.549 -1.043 -0.732 1.00 97.19 94 VAL A C 1
ATOM 768 O O . VAL A 1 94 ? -9.149 -0.830 0.327 1.00 97.19 94 VAL A O 1
ATOM 771 N N . ALA A 1 95 ? -9.165 -0.993 -1.915 1.00 96.06 95 ALA A N 1
ATOM 772 C CA . ALA A 1 95 ? -10.597 -0.741 -2.049 1.00 96.06 95 ALA A CA 1
ATOM 773 C C . ALA A 1 95 ? -11.417 -1.835 -1.345 1.00 96.06 95 ALA A C 1
ATOM 775 O O . ALA A 1 95 ? -12.322 -1.520 -0.568 1.00 96.06 95 ALA A O 1
ATOM 776 N N . GLN A 1 96 ? -11.047 -3.107 -1.528 1.00 97.50 96 GLN A N 1
ATOM 777 C CA . GLN A 1 96 ? -11.667 -4.222 -0.813 1.00 97.50 96 GLN A CA 1
ATOM 778 C C . GLN A 1 96 ? -11.509 -4.088 0.710 1.00 97.50 96 GLN A C 1
ATOM 780 O O . GLN A 1 96 ? -12.481 -4.285 1.440 1.00 97.50 96 GLN A O 1
ATOM 785 N N . ALA A 1 97 ? -10.326 -3.707 1.206 1.00 97.88 97 ALA A N 1
ATOM 786 C CA . ALA A 1 97 ? -10.098 -3.511 2.640 1.00 97.88 97 ALA A CA 1
ATOM 787 C C . ALA A 1 97 ? -11.020 -2.441 3.237 1.00 97.88 97 ALA A C 1
ATOM 789 O O . ALA A 1 97 ? -11.579 -2.630 4.320 1.00 97.88 97 ALA A O 1
ATOM 790 N N . ASN A 1 98 ? -11.217 -1.335 2.515 1.00 97.56 98 ASN A N 1
ATOM 791 C CA . ASN A 1 98 ? -12.120 -0.263 2.928 1.00 97.56 98 ASN A CA 1
ATOM 792 C C . ASN A 1 98 ? -13.567 -0.755 3.006 1.00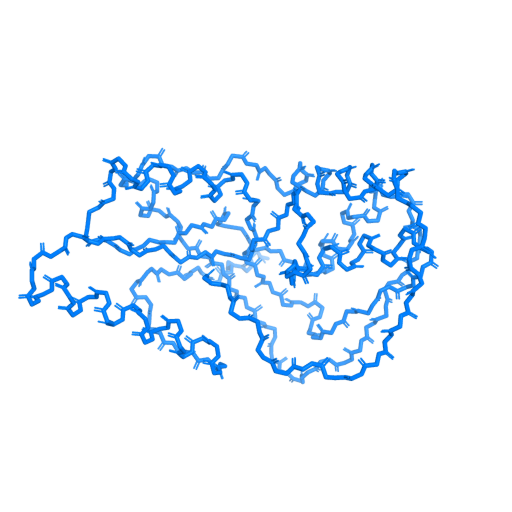 97.56 98 ASN A C 1
ATOM 794 O O . ASN A 1 98 ? -14.225 -0.534 4.020 1.00 97.56 98 ASN A O 1
ATOM 798 N N . LEU A 1 99 ? -14.042 -1.489 1.995 1.00 97.31 99 LEU A N 1
ATOM 799 C CA . LEU A 1 99 ? -15.392 -2.066 2.009 1.00 97.31 99 LEU A CA 1
ATOM 800 C C . LEU A 1 99 ? -15.598 -3.006 3.205 1.00 97.31 99 LEU A C 1
ATOM 802 O O . LEU A 1 99 ? -16.586 -2.882 3.924 1.00 97.31 99 LEU A O 1
ATOM 806 N N . ARG A 1 100 ? -14.632 -3.892 3.482 1.00 97.19 100 ARG A N 1
ATOM 807 C CA . ARG A 1 100 ? -14.685 -4.789 4.652 1.00 97.19 100 ARG A CA 1
ATOM 808 C C . ARG A 1 100 ? -14.667 -4.025 5.973 1.00 97.19 100 ARG A C 1
ATOM 810 O O . ARG A 1 100 ? -15.308 -4.441 6.936 1.00 97.19 100 ARG A O 1
ATOM 817 N N . THR A 1 101 ? -13.948 -2.908 6.016 1.00 97.06 101 THR A N 1
ATOM 818 C CA . THR A 1 101 ? -13.860 -2.047 7.198 1.00 97.06 101 THR A CA 1
ATOM 819 C C . THR A 1 101 ? -15.201 -1.406 7.536 1.00 97.06 101 THR A C 1
ATOM 821 O O . THR A 1 101 ? -15.541 -1.340 8.711 1.00 97.06 101 THR A O 1
ATOM 824 N N . LEU A 1 102 ? -16.001 -1.011 6.541 1.00 95.31 102 LEU A N 1
ATOM 825 C CA . LEU A 1 102 ? -17.341 -0.461 6.785 1.00 95.31 102 LEU A CA 1
ATOM 826 C C . LEU A 1 102 ? -18.278 -1.465 7.475 1.00 95.31 102 LEU A C 1
ATOM 828 O O . LEU A 1 102 ? -19.161 -1.067 8.227 1.00 95.31 102 LEU A O 1
ATOM 832 N N . GLU A 1 103 ? -18.086 -2.762 7.232 1.00 93.50 103 GLU A N 1
ATOM 833 C CA . GLU A 1 103 ? -18.917 -3.823 7.811 1.00 93.50 103 GLU A CA 1
ATOM 834 C C . GLU A 1 103 ? -18.400 -4.313 9.172 1.00 93.50 103 GLU A C 1
ATOM 836 O O . GLU A 1 103 ? -19.189 -4.683 10.045 1.00 93.50 103 GLU A O 1
ATOM 841 N N . ARG A 1 104 ? -17.072 -4.382 9.342 1.00 94.69 104 ARG A N 1
ATOM 842 C CA . ARG A 1 104 ? -16.428 -5.123 10.445 1.00 94.69 104 ARG A CA 1
ATOM 843 C C . ARG A 1 104 ? -15.476 -4.294 11.301 1.00 94.69 104 ARG A C 1
ATOM 845 O O . ARG A 1 104 ? -15.120 -4.731 12.391 1.00 94.69 104 ARG A O 1
ATOM 852 N N . GLY A 1 105 ? -15.049 -3.129 10.825 1.00 90.88 105 GLY A N 1
ATOM 853 C CA . GLY A 1 105 ? -14.093 -2.280 11.524 1.00 90.88 105 GLY A CA 1
ATOM 854 C C . GLY A 1 105 ? -14.703 -1.671 12.779 1.00 90.88 105 GLY A C 1
ATOM 855 O O . GLY A 1 105 ? -15.726 -0.993 12.704 1.00 90.88 105 GLY A O 1
ATOM 856 N N . ARG A 1 106 ? -14.078 -1.908 13.938 1.00 91.12 106 ARG A N 1
ATOM 857 C CA . ARG A 1 106 ? -14.497 -1.320 15.219 1.00 91.12 106 ARG A CA 1
ATOM 858 C C . ARG A 1 106 ? -13.311 -1.002 16.117 1.00 91.12 106 ARG A C 1
ATOM 860 O O . ARG A 1 106 ? -12.604 -1.908 16.545 1.00 91.12 106 ARG A O 1
ATOM 867 N N . ASN A 1 107 ? -13.126 0.282 16.412 1.00 93.00 107 ASN A N 1
ATOM 868 C CA . ASN A 1 107 ? -12.128 0.852 17.326 1.00 93.00 107 ASN A CA 1
ATOM 869 C C . ASN A 1 107 ? -10.728 0.235 17.199 1.00 93.00 107 ASN A C 1
ATOM 871 O O . ASN A 1 107 ? -10.059 -0.035 18.195 1.00 93.00 107 ASN A O 1
ATOM 875 N N . CYS A 1 108 ? -10.290 0.004 15.963 1.00 93.69 108 CYS A N 1
ATOM 876 C CA . CYS A 1 108 ? -9.028 -0.658 15.653 1.00 93.69 108 CYS A CA 1
ATOM 877 C C . CYS A 1 108 ? -8.153 0.194 14.734 1.00 93.69 108 CYS A C 1
ATOM 879 O O . CYS A 1 108 ? -8.591 1.134 14.067 1.00 93.69 108 CYS A O 1
ATOM 881 N N . THR A 1 109 ? -6.864 -0.122 14.734 1.00 97.12 109 THR A N 1
ATOM 882 C CA . THR A 1 109 ? -5.885 0.401 13.783 1.00 97.12 109 THR A CA 1
ATOM 883 C C . THR A 1 109 ? -5.248 -0.788 13.101 1.00 97.12 109 THR A C 1
ATOM 885 O O . THR A 1 109 ? -4.821 -1.694 13.804 1.00 97.12 109 THR A O 1
ATOM 888 N N . MET A 1 110 ? -5.250 -0.813 11.771 1.00 97.56 110 MET A N 1
ATOM 889 C CA . MET A 1 110 ? -4.833 -1.977 10.986 1.00 97.56 110 MET A CA 1
ATOM 890 C C . MET A 1 110 ? -3.939 -1.561 9.827 1.00 97.56 110 MET A C 1
ATOM 892 O O . MET A 1 110 ? -4.177 -0.536 9.178 1.00 97.56 110 MET A O 1
ATOM 896 N N . HIS A 1 111 ? -2.941 -2.385 9.533 1.00 98.19 111 HIS A N 1
ATOM 897 C CA . HIS A 1 111 ? -2.181 -2.272 8.299 1.00 98.19 111 HIS A CA 1
ATOM 898 C C . HIS A 1 111 ? -2.923 -2.933 7.135 1.00 98.19 111 HIS A C 1
ATOM 900 O O . HIS A 1 111 ? -3.343 -4.088 7.215 1.00 98.19 111 HIS A O 1
ATOM 906 N N . ILE A 1 112 ? -3.034 -2.210 6.023 1.00 98.31 112 ILE A N 1
ATOM 907 C CA . ILE A 1 112 ? -3.510 -2.747 4.746 1.00 98.31 112 ILE A CA 1
ATOM 908 C C . ILE A 1 112 ? -2.313 -2.762 3.798 1.00 98.31 112 ILE A C 1
ATOM 910 O O . ILE A 1 112 ? -1.874 -1.727 3.288 1.00 98.31 112 ILE A O 1
ATOM 914 N N . SER A 1 113 ? -1.746 -3.950 3.622 1.00 97.56 113 SER A N 1
ATOM 915 C CA . SER A 1 113 ? -0.474 -4.159 2.934 1.00 97.56 113 SER A CA 1
ATOM 916 C C . SER A 1 113 ? -0.454 -5.461 2.139 1.00 97.56 113 SER A C 1
ATOM 918 O O . SER A 1 113 ? -1.325 -6.318 2.322 1.00 97.56 113 SER A O 1
ATOM 920 N N . SER A 1 114 ? 0.547 -5.627 1.271 1.00 96.88 114 SER A N 1
ATOM 921 C CA . SER A 1 114 ? 0.791 -6.913 0.609 1.00 96.88 114 SER A CA 1
ATOM 922 C C . SER A 1 114 ? 1.485 -7.925 1.532 1.00 96.88 114 SER A C 1
ATOM 924 O O . SER A 1 114 ? 1.421 -9.133 1.283 1.00 96.88 114 SER A O 1
ATOM 926 N N . GLY A 1 115 ? 2.155 -7.441 2.586 1.00 95.50 115 GLY A N 1
ATOM 927 C CA . GLY A 1 115 ? 3.019 -8.233 3.462 1.00 95.50 115 GLY A CA 1
ATOM 928 C C . GLY A 1 115 ? 4.332 -8.642 2.788 1.00 95.50 115 GLY A C 1
ATOM 929 O O . GLY A 1 115 ? 5.005 -9.562 3.255 1.00 95.50 115 GLY A O 1
ATOM 930 N N . LYS A 1 116 ? 4.677 -8.019 1.654 1.00 94.56 116 LYS A N 1
ATOM 931 C CA . LYS A 1 116 ? 5.847 -8.347 0.832 1.00 94.56 116 LYS A CA 1
ATOM 932 C C . LYS A 1 116 ? 6.596 -7.080 0.448 1.00 94.56 116 LYS A C 1
ATOM 934 O O . LYS A 1 116 ? 6.005 -6.109 -0.010 1.00 94.56 116 LYS A O 1
ATOM 939 N N . GLY A 1 117 ? 7.915 -7.123 0.598 1.00 93.25 117 GLY A N 1
ATOM 940 C CA . GLY A 1 117 ? 8.804 -6.031 0.225 1.00 93.25 117 GLY A CA 1
ATOM 941 C C . GLY A 1 117 ? 9.286 -6.127 -1.221 1.00 93.25 117 GLY A C 1
ATOM 942 O O . GLY A 1 117 ? 9.687 -7.204 -1.667 1.00 93.25 117 GLY A O 1
ATOM 943 N N . TYR A 1 118 ? 9.302 -4.994 -1.924 1.00 93.31 118 TYR A N 1
ATOM 944 C CA . TYR A 1 118 ? 9.890 -4.849 -3.254 1.00 93.31 118 TYR A CA 1
ATOM 945 C C . TYR A 1 118 ? 10.744 -3.582 -3.347 1.00 93.31 118 TYR A C 1
ATOM 947 O O . TYR A 1 118 ? 10.457 -2.571 -2.709 1.00 93.31 118 TYR A O 1
ATOM 955 N N . THR A 1 119 ? 11.786 -3.625 -4.174 1.00 92.06 119 THR A N 1
ATOM 956 C CA . THR A 1 119 ? 12.598 -2.451 -4.514 1.00 92.06 119 THR A CA 1
ATOM 957 C C . THR A 1 119 ? 12.054 -1.741 -5.751 1.00 92.06 119 THR A C 1
ATOM 959 O O . THR A 1 119 ? 11.398 -2.338 -6.614 1.00 92.06 119 THR A O 1
ATOM 962 N N . LEU A 1 120 ? 12.412 -0.466 -5.921 1.00 90.00 120 LEU A N 1
ATOM 963 C CA . LEU A 1 120 ? 12.097 0.264 -7.155 1.00 90.00 120 LEU A CA 1
ATOM 964 C C . LEU A 1 120 ? 12.748 -0.357 -8.398 1.00 90.00 120 LEU A C 1
ATOM 966 O O . LEU A 1 120 ? 12.173 -0.276 -9.481 1.00 90.00 120 LEU A O 1
ATOM 970 N N . ASN A 1 121 ? 13.901 -1.019 -8.256 1.00 91.44 121 ASN A N 1
ATOM 971 C CA . ASN A 1 121 ? 14.517 -1.758 -9.359 1.00 91.44 121 ASN A CA 1
ATOM 972 C C . ASN A 1 121 ? 13.699 -2.995 -9.742 1.00 91.44 121 ASN A C 1
ATOM 974 O O . ASN A 1 121 ? 13.553 -3.276 -10.928 1.00 91.44 121 ASN A O 1
ATOM 978 N N . GLN A 1 122 ? 13.126 -3.716 -8.772 1.00 93.62 122 GLN A N 1
ATOM 979 C CA . GLN A 1 122 ? 12.229 -4.836 -9.072 1.00 93.62 122 GLN A CA 1
ATOM 980 C C . GLN A 1 122 ? 10.974 -4.354 -9.809 1.00 93.62 122 GLN A C 1
ATOM 982 O O . GLN A 1 122 ? 10.590 -4.961 -10.808 1.00 93.62 122 GLN A O 1
ATOM 987 N N . PHE A 1 123 ? 10.389 -3.226 -9.387 1.00 92.44 123 PHE A N 1
ATOM 988 C CA . PHE A 1 123 ? 9.311 -2.567 -10.135 1.00 92.44 123 PHE A CA 1
ATOM 989 C C . PHE A 1 123 ? 9.737 -2.192 -11.552 1.00 92.44 123 PHE A C 1
ATOM 991 O O . PHE A 1 123 ? 9.030 -2.504 -12.508 1.00 92.44 123 PHE A O 1
ATOM 998 N N . PHE A 1 124 ? 10.890 -1.539 -11.693 1.00 92.81 124 PHE A N 1
ATOM 999 C CA . PHE A 1 124 ? 11.423 -1.131 -12.986 1.00 92.81 124 PHE A CA 1
ATOM 1000 C C . PHE A 1 124 ? 11.594 -2.330 -13.929 1.00 92.81 124 PHE A C 1
ATOM 1002 O O . PHE A 1 124 ? 11.072 -2.298 -15.040 1.00 92.81 124 PHE A O 1
ATOM 1009 N N . CYS A 1 125 ? 12.244 -3.402 -13.470 1.00 93.75 125 CYS A N 1
ATOM 1010 C CA . CYS A 1 125 ? 12.454 -4.621 -14.250 1.00 93.75 125 CYS A CA 1
ATOM 1011 C C . CYS A 1 125 ? 11.136 -5.298 -14.650 1.00 93.75 125 CYS A C 1
ATOM 1013 O O . CYS A 1 125 ? 10.984 -5.717 -15.794 1.00 93.75 125 CYS A O 1
ATOM 1015 N N . ALA A 1 126 ? 10.166 -5.392 -13.736 1.00 94.62 126 ALA A N 1
ATOM 1016 C CA . ALA A 1 126 ? 8.862 -5.969 -14.059 1.00 94.62 126 ALA A CA 1
ATOM 1017 C C . ALA A 1 126 ? 8.129 -5.135 -15.128 1.00 94.62 126 ALA A C 1
ATOM 1019 O O . ALA A 1 126 ? 7.541 -5.677 -16.062 1.00 94.62 126 ALA A O 1
AT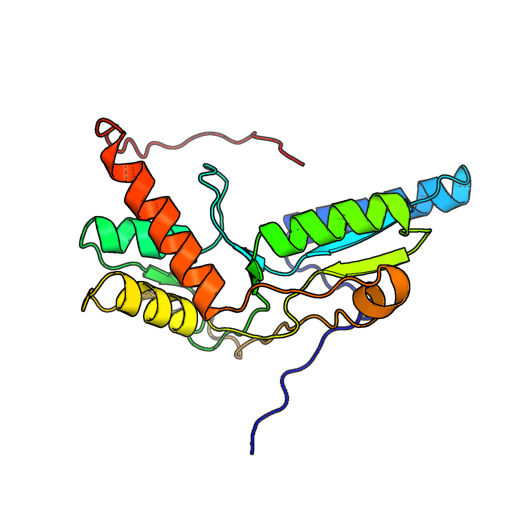OM 1020 N N . ILE A 1 127 ? 8.205 -3.805 -15.038 1.00 93.75 127 ILE A N 1
ATOM 1021 C CA . ILE A 1 127 ? 7.598 -2.896 -16.018 1.00 93.75 127 ILE A CA 1
ATOM 1022 C C . ILE A 1 127 ? 8.278 -3.013 -17.389 1.00 93.75 127 ILE A C 1
ATOM 1024 O O . ILE A 1 127 ? 7.584 -3.102 -18.403 1.00 93.75 127 ILE A O 1
ATOM 1028 N N . THR A 1 128 ? 9.614 -3.022 -17.453 1.00 93.62 128 THR A N 1
ATOM 1029 C CA . THR A 1 128 ? 10.341 -3.111 -18.733 1.00 93.62 128 THR A CA 1
ATOM 1030 C C . THR A 1 128 ? 10.084 -4.426 -19.456 1.00 93.62 128 THR A C 1
ATOM 1032 O O . THR A 1 128 ? 9.952 -4.412 -20.681 1.00 93.62 128 THR A O 1
ATOM 1035 N N . GLN A 1 129 ? 9.924 -5.530 -18.718 1.00 93.06 129 GLN A N 1
ATOM 1036 C CA . GLN A 1 129 ? 9.515 -6.824 -19.273 1.00 93.06 129 GLN A CA 1
ATOM 1037 C C . GLN A 1 129 ? 8.163 -6.733 -19.995 1.00 93.06 129 GLN A C 1
ATOM 1039 O O . GLN A 1 129 ? 8.036 -7.214 -21.118 1.00 93.06 129 GLN A O 1
ATOM 1044 N N . HIS A 1 130 ? 7.169 -6.064 -19.403 1.00 92.12 130 HIS A N 1
ATOM 1045 C CA . HIS A 1 130 ? 5.859 -5.885 -20.041 1.00 92.12 130 HIS A CA 1
ATOM 1046 C C . HIS A 1 130 ? 5.878 -4.904 -21.220 1.00 92.12 130 HIS A C 1
ATOM 1048 O O . HIS A 1 130 ? 5.093 -5.061 -22.153 1.00 92.12 130 HIS A O 1
ATOM 1054 N N . LEU A 1 131 ? 6.770 -3.911 -21.202 1.00 89.19 131 LEU A N 1
ATOM 1055 C CA . LEU A 1 131 ? 6.916 -2.931 -22.284 1.00 89.19 131 LEU A CA 1
ATOM 1056 C C . LEU A 1 131 ? 7.863 -3.378 -23.407 1.00 89.19 131 LEU A C 1
ATOM 1058 O O . LEU A 1 131 ? 7.991 -2.657 -24.395 1.00 89.19 131 LEU A O 1
ATOM 1062 N N . SER A 1 132 ? 8.534 -4.529 -23.266 1.00 88.31 132 SER A N 1
ATOM 1063 C CA . SER A 1 132 ? 9.603 -4.975 -24.178 1.00 88.31 132 SER A CA 1
ATOM 1064 C C . SER A 1 132 ? 10.647 -3.873 -24.430 1.00 88.31 132 SER A C 1
ATOM 1066 O O . SER A 1 132 ? 11.040 -3.606 -25.565 1.00 88.31 132 SER A O 1
ATOM 1068 N N . CYS A 1 133 ? 11.047 -3.172 -23.362 1.00 86.06 133 CYS A N 1
ATOM 1069 C CA . CYS A 1 133 ? 11.952 -2.026 -23.428 1.00 86.06 133 CYS A CA 1
ATOM 1070 C C . CYS A 1 133 ? 13.318 -2.366 -22.820 1.00 86.06 133 CYS A C 1
ATOM 1072 O O . CYS A 1 133 ? 13.393 -2.818 -21.682 1.00 86.06 133 CYS A O 1
ATOM 1074 N N . GLU A 1 134 ? 14.397 -2.082 -23.551 1.00 89.81 134 GLU A N 1
ATOM 1075 C CA . GLU A 1 134 ? 15.781 -2.349 -23.121 1.00 89.81 134 GLU A CA 1
ATOM 1076 C C . GLU A 1 134 ? 16.476 -1.127 -22.496 1.00 89.81 134 GLU A C 1
ATOM 1078 O O . GLU A 1 134 ? 17.661 -1.169 -22.164 1.00 89.81 134 GLU A O 1
ATOM 1083 N N . LEU A 1 135 ? 15.763 -0.006 -22.340 1.00 91.75 135 LEU A N 1
ATOM 1084 C CA . LEU A 1 135 ? 16.334 1.182 -21.712 1.00 91.75 135 LEU A CA 1
ATOM 1085 C C . LEU A 1 135 ? 16.712 0.878 -20.264 1.00 91.75 135 LEU A C 1
ATOM 1087 O O . LEU A 1 135 ? 15.910 0.350 -19.503 1.00 91.75 135 LEU A O 1
ATOM 1091 N N . LEU A 1 136 ? 17.917 1.281 -19.868 1.00 91.88 136 LEU A N 1
ATOM 1092 C CA . LEU A 1 136 ? 18.355 1.232 -18.476 1.00 91.88 136 LEU A CA 1
ATOM 1093 C C . LEU A 1 136 ? 17.937 2.513 -17.742 1.00 91.88 136 LEU A C 1
ATOM 1095 O O . LEU A 1 136 ? 17.956 3.595 -18.347 1.00 91.88 136 LEU A O 1
ATOM 1099 N N . PRO A 1 137 ? 17.616 2.449 -16.440 1.00 91.31 137 PRO A N 1
ATOM 1100 C CA . PRO A 1 137 ? 17.322 3.644 -15.669 1.00 91.31 137 PRO A CA 1
ATOM 1101 C C . PRO A 1 137 ? 18.604 4.464 -15.456 1.00 91.31 137 PRO A C 1
ATOM 1103 O O . PRO A 1 137 ? 19.721 4.013 -15.732 1.00 91.31 137 PRO A O 1
ATOM 1106 N N . LEU A 1 138 ? 18.437 5.706 -15.015 1.00 90.38 138 LEU A N 1
ATOM 1107 C CA . LEU A 1 138 ? 19.518 6.548 -14.513 1.00 90.38 138 LEU A CA 1
ATOM 1108 C C . LEU A 1 138 ? 19.438 6.567 -12.990 1.00 90.38 138 LEU A C 1
ATOM 1110 O O . LEU A 1 138 ? 18.450 7.042 -12.433 1.00 90.38 138 LEU A O 1
ATOM 1114 N N . HIS A 1 139 ? 20.470 6.077 -12.313 1.00 87.38 139 HIS A N 1
ATOM 1115 C CA . HIS A 1 139 ? 20.571 6.191 -10.862 1.00 87.38 139 HIS A CA 1
ATOM 1116 C C . HIS A 1 139 ? 21.222 7.519 -10.512 1.00 87.38 139 HIS A C 1
ATOM 1118 O O . HIS A 1 139 ? 22.341 7.805 -10.936 1.00 87.38 139 HIS A O 1
ATOM 1124 N N . ILE A 1 140 ? 20.512 8.335 -9.742 1.00 81.50 140 ILE A N 1
ATOM 1125 C CA . ILE A 1 140 ? 21.109 9.497 -9.092 1.00 81.50 140 ILE A CA 1
ATOM 1126 C C . ILE A 1 140 ? 21.326 9.099 -7.645 1.00 81.50 140 ILE A C 1
ATOM 1128 O O . ILE A 1 140 ? 20.368 8.697 -6.981 1.00 81.50 140 ILE A O 1
ATOM 1132 N N . SER A 1 141 ? 22.572 9.210 -7.184 1.00 64.62 141 SER A N 1
ATOM 1133 C CA . SER A 1 141 ? 22.963 8.938 -5.805 1.00 64.62 141 SER A CA 1
ATOM 1134 C C . SER A 1 141 ? 21.976 9.616 -4.854 1.00 64.62 141 SER A C 1
ATOM 1136 O O . SER A 1 141 ? 21.898 10.844 -4.797 1.00 64.62 141 SER A O 1
ATOM 1138 N N . GLY A 1 142 ? 21.173 8.813 -4.159 1.00 60.75 142 GLY A N 1
ATOM 1139 C CA . GLY A 1 142 ? 20.443 9.270 -2.985 1.00 60.75 142 GLY A CA 1
ATOM 1140 C C . GLY A 1 142 ? 21.371 9.326 -1.777 1.00 60.75 142 GLY A C 1
ATOM 1141 O O . GLY A 1 142 ? 22.517 8.892 -1.865 1.00 60.75 142 GLY A O 1
ATOM 1142 N N . SER A 1 143 ? 20.865 9.876 -0.669 1.00 52.00 143 SER A N 1
ATOM 1143 C CA . SER A 1 143 ? 21.502 9.866 0.656 1.00 52.00 143 SER A CA 1
ATOM 1144 C C . SER A 1 143 ? 22.377 8.621 0.877 1.00 52.00 143 SER A C 1
ATOM 1146 O O . SER A 1 143 ? 21.909 7.508 0.653 1.00 52.00 143 SER A O 1
ATOM 1148 N N . LEU A 1 144 ? 23.619 8.814 1.340 1.00 49.22 144 LEU A N 1
ATOM 1149 C CA . LEU A 1 144 ? 24.602 7.776 1.708 1.00 49.22 144 LEU A CA 1
ATOM 1150 C C . LEU A 1 144 ? 24.177 6.945 2.945 1.00 49.22 144 LEU A C 1
ATOM 1152 O O . LEU A 1 144 ? 25.024 6.492 3.709 1.00 49.22 144 LEU A O 1
ATOM 1156 N N . GLY A 1 145 ? 22.874 6.815 3.194 1.00 57.34 145 GLY A N 1
ATOM 1157 C CA . GLY A 1 145 ? 22.324 6.057 4.310 1.00 57.34 145 GLY A CA 1
ATOM 1158 C C . GLY A 1 145 ? 22.329 4.552 4.052 1.00 57.34 145 GLY A C 1
ATOM 1159 O O . GLY A 1 145 ? 22.441 4.095 2.912 1.00 57.34 145 GLY A O 1
ATOM 1160 N N . GLU A 1 146 ? 22.186 3.786 5.130 1.00 58.12 146 GLU A N 1
ATOM 1161 C CA . GLU A 1 146 ? 21.971 2.343 5.053 1.00 58.12 146 GLU A CA 1
ATOM 1162 C C . GLU A 1 146 ? 20.649 2.031 4.329 1.00 58.12 146 GLU A C 1
ATOM 1164 O O . GLU A 1 146 ? 19.681 2.785 4.483 1.00 58.12 146 GLU A O 1
ATOM 1169 N N . PRO A 1 147 ? 20.587 0.941 3.539 1.00 63.94 147 PRO A N 1
ATOM 1170 C CA . PRO A 1 147 ? 19.343 0.482 2.934 1.00 63.94 147 PRO A CA 1
ATOM 1171 C C . PRO A 1 147 ? 18.243 0.325 3.981 1.00 63.94 147 PRO A C 1
ATOM 1173 O O . PRO A 1 147 ? 18.447 -0.277 5.036 1.00 63.94 147 PRO A O 1
ATOM 1176 N N . THR A 1 148 ? 17.064 0.842 3.668 1.00 77.81 148 THR A N 1
ATOM 1177 C CA . THR A 1 148 ? 15.897 0.757 4.547 1.00 77.81 148 THR A CA 1
ATOM 1178 C C . THR A 1 148 ? 14.938 -0.328 4.067 1.00 77.81 148 THR A C 1
ATOM 1180 O O . THR A 1 148 ? 14.777 -0.549 2.867 1.00 77.81 148 THR A O 1
ATOM 1183 N N . ALA A 1 149 ? 14.295 -1.024 5.006 1.00 85.25 149 ALA A N 1
ATOM 1184 C CA . ALA A 1 149 ? 13.273 -2.021 4.713 1.00 85.25 149 ALA A CA 1
ATOM 1185 C C . ALA A 1 149 ? 12.027 -1.764 5.564 1.00 85.25 149 ALA A C 1
ATOM 1187 O O . ALA A 1 149 ? 12.094 -1.812 6.792 1.00 85.25 149 ALA A O 1
ATOM 1188 N N . ILE A 1 150 ? 10.893 -1.502 4.911 1.00 88.62 150 ILE A N 1
ATOM 1189 C CA . ILE A 1 150 ? 9.595 -1.307 5.566 1.00 88.62 150 ILE A CA 1
ATOM 1190 C C . ILE A 1 150 ? 8.591 -2.272 4.940 1.00 88.62 150 ILE A C 1
ATOM 1192 O O . ILE A 1 150 ? 8.077 -2.031 3.846 1.00 88.62 150 ILE A O 1
ATOM 1196 N N . VAL A 1 151 ? 8.301 -3.362 5.653 1.00 94.19 151 VAL A N 1
ATOM 1197 C CA . VAL A 1 151 ? 7.249 -4.326 5.304 1.00 94.19 151 VAL A CA 1
ATOM 1198 C C . VAL A 1 151 ? 6.210 -4.341 6.415 1.00 94.19 151 VAL A C 1
ATOM 1200 O O . VAL A 1 151 ? 6.580 -4.426 7.580 1.00 94.19 151 VAL A O 1
ATOM 1203 N N . LEU A 1 152 ? 4.921 -4.229 6.091 1.00 95.56 152 LEU A N 1
ATOM 1204 C CA . LEU A 1 152 ? 3.868 -4.119 7.108 1.00 95.56 152 LEU A CA 1
ATOM 1205 C C . LEU A 1 152 ? 3.219 -5.485 7.379 1.00 95.56 152 LEU A C 1
ATOM 1207 O O . LEU A 1 152 ? 2.821 -6.173 6.437 1.00 95.56 152 LEU A O 1
ATOM 1211 N N . ASP A 1 153 ? 3.053 -5.844 8.653 1.00 96.75 153 ASP A N 1
ATOM 1212 C CA . ASP A 1 153 ? 2.259 -7.001 9.092 1.00 96.75 153 ASP A CA 1
ATOM 1213 C C . ASP A 1 153 ? 0.769 -6.688 8.920 1.00 96.75 153 ASP A C 1
ATOM 1215 O O . ASP A 1 153 ? 0.289 -5.748 9.540 1.00 96.75 153 ASP A O 1
ATOM 1219 N N . ASN A 1 154 ? 0.037 -7.460 8.112 1.00 97.38 154 ASN A N 1
ATOM 1220 C CA . ASN A 1 154 ? -1.412 -7.305 7.913 1.00 97.38 154 ASN A CA 1
ATOM 1221 C C . ASN A 1 154 ? -2.249 -8.371 8.644 1.00 97.38 154 ASN A C 1
ATOM 1223 O O . ASN A 1 154 ? -3.437 -8.545 8.352 1.00 97.38 154 ASN A O 1
ATOM 1227 N N . THR A 1 155 ? -1.657 -9.100 9.595 1.00 97.62 155 THR A N 1
ATOM 1228 C CA . THR A 1 155 ? -2.329 -10.188 10.322 1.00 97.62 155 THR A CA 1
ATOM 1229 C C . THR A 1 155 ? -3.617 -9.721 11.000 1.00 97.62 155 THR A C 1
ATOM 1231 O O . THR A 1 155 ? -4.614 -10.448 10.977 1.00 97.62 155 THR A O 1
ATOM 1234 N N . LEU A 1 156 ? -3.640 -8.502 11.548 1.00 97.00 156 LEU A N 1
ATOM 1235 C CA . LEU A 1 156 ? -4.823 -7.965 12.218 1.00 97.00 156 LEU A CA 1
ATOM 1236 C C . LEU A 1 156 ? -5.993 -7.756 11.247 1.00 97.00 156 LEU A C 1
ATOM 1238 O O . LEU A 1 156 ? -7.116 -8.164 11.545 1.00 97.00 156 LEU A O 1
ATOM 1242 N N . ALA A 1 157 ? -5.728 -7.214 10.054 1.00 97.75 157 ALA A N 1
ATOM 1243 C CA . ALA A 1 157 ? -6.738 -7.063 9.008 1.00 97.75 157 ALA A CA 1
ATOM 1244 C C . ALA A 1 157 ? -7.278 -8.428 8.540 1.00 97.75 157 ALA A C 1
ATOM 1246 O O . ALA A 1 157 ? -8.488 -8.592 8.363 1.00 97.75 157 ALA A O 1
ATOM 1247 N N . ARG A 1 158 ? -6.412 -9.446 8.429 1.00 97.44 158 ARG A N 1
ATOM 1248 C CA . ARG A 1 158 ? -6.832 -10.821 8.097 1.00 97.44 158 ARG A CA 1
ATOM 1249 C C . ARG A 1 158 ? -7.781 -11.399 9.135 1.00 97.44 158 ARG A C 1
ATOM 1251 O O . ARG A 1 158 ? -8.796 -11.987 8.772 1.00 97.44 158 ARG A O 1
ATOM 1258 N N . GLN A 1 159 ? -7.473 -11.208 10.412 1.00 96.75 159 GLN A N 1
ATOM 1259 C CA . GLN A 1 159 ? -8.263 -11.760 11.510 1.00 96.75 159 GLN A CA 1
ATOM 1260 C C . GLN A 1 159 ? -9.579 -11.006 11.731 1.00 96.75 159 GLN A C 1
ATOM 1262 O O . GLN A 1 159 ? -10.619 -11.642 11.883 1.00 96.75 159 GLN A O 1
ATOM 1267 N N . GLN A 1 160 ? -9.552 -9.670 11.739 1.00 96.44 160 GLN A N 1
ATOM 1268 C CA . GLN A 1 160 ? -10.724 -8.860 12.096 1.00 96.44 160 GLN A CA 1
ATOM 1269 C C . GLN A 1 160 ? -11.638 -8.570 10.907 1.00 96.44 160 GLN A C 1
ATOM 1271 O O . GLN A 1 160 ? -12.862 -8.601 11.038 1.00 96.44 160 GLN A O 1
ATOM 1276 N N . LEU A 1 161 ? -11.067 -8.318 9.727 1.00 96.44 161 LEU A N 1
ATOM 1277 C CA . LEU A 1 161 ? -11.850 -7.995 8.535 1.00 96.44 161 LEU A CA 1
ATOM 1278 C C . LEU A 1 161 ? -12.138 -9.229 7.677 1.00 96.44 161 LEU A C 1
ATOM 1280 O O . LEU A 1 161 ? -13.058 -9.199 6.859 1.00 96.44 161 LEU A O 1
ATOM 1284 N N . GLY A 1 162 ? -11.404 -10.333 7.857 1.00 97.00 162 GLY A N 1
ATOM 1285 C CA . GLY A 1 162 ? -11.418 -11.446 6.902 1.00 97.00 162 GLY A CA 1
ATOM 1286 C C . GLY A 1 162 ? -10.897 -11.015 5.528 1.00 97.00 162 GLY A C 1
ATOM 1287 O O . GLY A 1 162 ? -11.363 -11.516 4.508 1.00 97.00 162 GLY A O 1
ATOM 1288 N N . TRP A 1 163 ? -9.999 -10.028 5.509 1.00 98.00 163 TRP A N 1
ATOM 1289 C CA . TRP A 1 163 ? -9.427 -9.437 4.305 1.00 98.00 163 TRP A CA 1
ATOM 1290 C C . TRP A 1 163 ? -7.983 -9.897 4.118 1.00 98.00 163 TRP A C 1
ATOM 1292 O O . TRP A 1 163 ? -7.235 -9.985 5.084 1.00 98.00 163 TRP A O 1
ATOM 1302 N N . GLN A 1 164 ? -7.563 -10.141 2.883 1.00 97.62 164 GLN A N 1
ATOM 1303 C CA . GLN A 1 164 ? -6.159 -10.339 2.533 1.00 97.62 164 GLN A CA 1
ATOM 1304 C C . GLN A 1 164 ? -5.917 -9.799 1.117 1.00 97.62 164 GLN A C 1
ATOM 1306 O O . GLN A 1 164 ? -6.865 -9.784 0.334 1.00 97.62 164 GLN A O 1
ATOM 1311 N N . PRO A 1 165 ? -4.687 -9.385 0.769 1.00 97.69 165 PRO A N 1
ATOM 1312 C CA . PRO A 1 165 ? -4.369 -8.986 -0.598 1.00 97.69 165 PRO A CA 1
ATOM 1313 C C . PRO A 1 165 ? -4.520 -10.181 -1.550 1.00 97.69 165 PRO A C 1
ATOM 1315 O O . PRO A 1 165 ? -3.997 -11.269 -1.283 1.00 97.69 165 PRO A O 1
ATOM 1318 N N . GLU A 1 166 ? -5.223 -9.981 -2.660 1.00 97.94 166 GLU A N 1
ATOM 1319 C CA . GLU A 1 166 ? -5.494 -11.008 -3.670 1.00 97.94 166 GLU A CA 1
ATOM 1320 C C . GLU A 1 166 ? -4.644 -10.802 -4.929 1.00 97.94 166 GLU A C 1
ATOM 1322 O O . GLU A 1 166 ? -4.327 -11.765 -5.637 1.00 97.94 166 GLU A O 1
ATOM 1327 N N . ILE A 1 167 ? -4.221 -9.564 -5.205 1.00 97.62 167 ILE A N 1
ATOM 1328 C CA . ILE A 1 167 ? -3.467 -9.239 -6.413 1.00 97.62 167 ILE A CA 1
ATOM 1329 C C . ILE A 1 167 ? -1.968 -9.431 -6.177 1.00 97.62 167 ILE A C 1
ATOM 1331 O O . ILE A 1 167 ? -1.314 -8.741 -5.396 1.00 97.62 167 ILE A O 1
ATOM 1335 N N . SER A 1 168 ? -1.385 -10.384 -6.907 1.00 96.94 168 SER A N 1
ATOM 1336 C CA . SER A 1 168 ? 0.065 -10.590 -6.896 1.00 96.94 168 SER A CA 1
ATOM 1337 C C . SER A 1 168 ? 0.814 -9.403 -7.514 1.00 96.94 168 SER A C 1
ATOM 1339 O O . SER A 1 168 ? 0.299 -8.735 -8.407 1.00 96.94 168 SER A O 1
ATOM 1341 N N . PHE A 1 169 ? 2.074 -9.197 -7.118 1.00 95.88 169 PHE A N 1
ATOM 1342 C CA . PHE A 1 169 ? 2.940 -8.159 -7.692 1.00 95.88 169 PHE A CA 1
ATOM 1343 C C . PHE A 1 169 ? 3.020 -8.213 -9.227 1.00 95.88 169 PHE A C 1
ATOM 1345 O O . PHE A 1 169 ? 2.862 -7.192 -9.889 1.00 95.88 169 PHE A O 1
ATOM 1352 N N . SER A 1 170 ? 3.214 -9.403 -9.808 1.00 95.75 170 SER A N 1
ATOM 1353 C CA . SER A 1 170 ? 3.312 -9.554 -11.267 1.00 95.75 170 SER A CA 1
ATOM 1354 C C . SER A 1 170 ? 2.007 -9.176 -11.974 1.00 95.75 170 SER A C 1
ATOM 1356 O O . SER A 1 170 ? 2.042 -8.430 -12.952 1.00 95.75 170 SER A O 1
ATOM 1358 N N . GLU A 1 171 ? 0.860 -9.634 -11.462 1.00 96.62 171 GLU A N 1
ATOM 1359 C CA . GLU A 1 171 ? -0.445 -9.283 -12.037 1.00 96.62 171 GLU A CA 1
ATOM 1360 C C . GLU A 1 171 ? -0.746 -7.790 -11.864 1.00 96.62 171 GLU A C 1
ATOM 1362 O O . GLU A 1 171 ? -1.154 -7.133 -12.820 1.00 96.62 171 GLU A O 1
ATOM 1367 N N . GLY A 1 172 ? -0.475 -7.224 -10.685 1.00 95.75 172 GLY A N 1
ATOM 1368 C CA . GLY A 1 172 ? -0.671 -5.802 -10.417 1.00 95.75 172 GLY A CA 1
ATOM 1369 C C . GLY A 1 172 ? 0.165 -4.912 -11.340 1.00 95.75 172 GLY A C 1
ATOM 1370 O O . GLY A 1 172 ? -0.343 -3.922 -11.875 1.00 95.75 172 GLY A O 1
ATOM 1371 N N . VAL A 1 173 ? 1.435 -5.259 -11.585 1.00 95.19 173 VAL A N 1
ATOM 1372 C CA . VAL A 1 173 ? 2.292 -4.519 -12.530 1.00 95.19 173 VAL A CA 1
ATOM 1373 C C . VAL A 1 173 ? 1.755 -4.637 -13.956 1.00 95.19 173 VAL A C 1
ATOM 1375 O O . VAL A 1 173 ? 1.598 -3.612 -14.621 1.00 95.19 173 VAL A O 1
ATOM 1378 N N . LYS A 1 174 ? 1.419 -5.848 -14.415 1.00 95.25 174 LYS A N 1
ATOM 1379 C CA . LYS A 1 174 ? 0.845 -6.086 -15.749 1.00 95.25 174 LYS A CA 1
ATOM 1380 C C . LYS A 1 174 ? -0.406 -5.237 -15.990 1.00 95.25 174 LYS A C 1
ATOM 1382 O O . LYS A 1 174 ? -0.503 -4.563 -17.016 1.00 95.25 174 LYS A O 1
ATOM 1387 N N . ARG A 1 175 ? -1.332 -5.244 -15.031 1.00 94.94 175 ARG A N 1
ATOM 1388 C CA . ARG A 1 175 ? -2.559 -4.437 -15.017 1.00 94.94 175 ARG A CA 1
ATOM 1389 C C . ARG A 1 175 ? -2.280 -2.942 -15.103 1.00 94.94 175 ARG A C 1
ATOM 1391 O O . ARG A 1 175 ? -2.785 -2.257 -15.990 1.00 94.94 175 ARG A O 1
ATOM 1398 N N . THR A 1 176 ? -1.374 -2.460 -14.253 1.00 93.44 176 THR A N 1
ATOM 1399 C CA . THR A 1 176 ? -0.948 -1.052 -14.233 1.00 93.44 176 THR A CA 1
ATOM 1400 C C . THR A 1 176 ? -0.376 -0.615 -15.586 1.00 93.44 176 THR A C 1
ATOM 1402 O O . THR A 1 176 ? -0.750 0.439 -16.104 1.00 93.44 176 THR A O 1
ATOM 1405 N N . VAL A 1 177 ? 0.508 -1.426 -16.180 1.00 92.62 177 VAL A N 1
ATOM 1406 C CA . VAL A 1 177 ? 1.086 -1.167 -17.509 1.00 92.62 177 VAL A CA 1
ATOM 1407 C C . VAL A 1 177 ? -0.007 -1.149 -18.575 1.00 92.62 177 VAL A C 1
ATOM 1409 O O . VAL A 1 177 ? -0.098 -0.184 -19.333 1.00 92.62 177 VAL A O 1
ATOM 1412 N N . GLY A 1 178 ? -0.865 -2.173 -18.607 1.00 92.38 178 GLY A N 1
ATOM 1413 C CA . GLY A 1 178 ? -1.961 -2.278 -19.571 1.00 92.38 178 GLY A CA 1
ATOM 1414 C C . GLY A 1 178 ? -2.888 -1.064 -19.538 1.00 92.38 178 GLY A C 1
ATOM 1415 O O . GLY A 1 178 ? -3.160 -0.468 -20.580 1.00 92.38 178 GLY A O 1
ATOM 1416 N N . PHE A 1 179 ? -3.297 -0.637 -18.343 1.00 90.75 179 PHE A N 1
ATOM 1417 C CA . PHE A 1 179 ? -4.161 0.526 -18.158 1.00 90.75 179 PHE A CA 1
ATOM 1418 C C . PHE A 1 179 ? -3.494 1.837 -18.602 1.00 90.75 179 PHE A C 1
ATOM 1420 O O . PHE A 1 179 ? -4.073 2.616 -19.364 1.00 90.75 179 PHE A O 1
ATOM 1427 N N . LEU A 1 180 ? -2.257 2.094 -18.160 1.00 87.56 180 LEU A N 1
ATOM 1428 C CA . LEU A 1 180 ? -1.569 3.357 -18.451 1.00 87.56 180 LEU A CA 1
ATOM 1429 C C . LEU A 1 180 ? -1.117 3.477 -19.912 1.00 87.56 180 LEU A C 1
ATOM 1431 O O . LEU A 1 180 ? -1.090 4.590 -20.442 1.00 87.56 180 LEU A O 1
ATOM 1435 N N . CYS A 1 181 ? -0.791 2.365 -20.571 1.00 86.19 181 CYS A N 1
ATOM 1436 C CA . CYS A 1 181 ? -0.470 2.352 -21.997 1.00 86.19 181 CYS A CA 1
ATOM 1437 C C . CYS A 1 181 ? -1.732 2.391 -22.871 1.00 86.19 181 CYS A C 1
ATOM 1439 O O . CYS A 1 181 ? -1.751 3.127 -23.857 1.00 86.19 181 CYS A O 1
ATOM 1441 N N . GLY A 1 182 ? -2.796 1.670 -22.497 1.00 79.38 182 GLY A N 1
ATOM 1442 C CA . GLY A 1 182 ? -4.060 1.647 -23.240 1.00 79.38 182 GLY A CA 1
ATOM 1443 C C . GLY A 1 182 ? -4.752 3.011 -23.292 1.00 79.38 182 GLY A C 1
ATOM 1444 O O . GLY A 1 182 ? -5.199 3.443 -24.353 1.00 79.38 182 GLY A O 1
ATOM 1445 N N . ASN A 1 183 ? -4.747 3.754 -22.183 1.00 63.06 183 ASN A N 1
ATOM 1446 C CA . ASN A 1 183 ? -5.383 5.074 -22.115 1.00 63.06 183 ASN A CA 1
ATOM 1447 C C . ASN A 1 183 ? -4.621 6.184 -22.865 1.00 63.06 183 ASN A C 1
ATOM 1449 O O . ASN A 1 183 ? -5.200 7.232 -23.145 1.00 63.06 183 ASN A O 1
ATOM 1453 N N . ARG A 1 184 ? -3.347 5.977 -23.240 1.00 56.88 184 ARG A N 1
ATOM 1454 C CA . ARG A 1 184 ? -2.579 6.958 -24.037 1.00 56.88 184 ARG A CA 1
ATOM 1455 C C . ARG A 1 184 ? -2.981 7.007 -25.508 1.00 56.88 184 ARG A C 1
ATOM 1457 O O . ARG A 1 184 ? -2.754 8.030 -26.143 1.00 56.88 184 ARG A O 1
ATOM 1464 N N . VAL A 1 185 ? -3.586 5.945 -26.045 1.00 48.91 185 VAL A N 1
ATOM 1465 C CA . VAL A 1 185 ? -4.043 5.910 -27.448 1.00 48.91 185 VAL A CA 1
ATOM 1466 C C . VAL A 1 185 ? -5.222 6.873 -27.680 1.00 48.91 185 VAL A C 1
ATOM 1468 O O . VAL A 1 185 ? -5.436 7.320 -28.801 1.00 48.91 185 VAL A O 1
ATOM 1471 N N . ASN A 1 186 ? -5.932 7.273 -26.616 1.00 39.19 186 ASN A N 1
ATOM 1472 C CA . ASN A 1 186 ? -7.165 8.061 -26.690 1.00 39.19 186 ASN A CA 1
ATOM 1473 C C . ASN A 1 186 ? -7.032 9.537 -26.265 1.00 39.19 186 ASN A C 1
ATOM 1475 O O . ASN A 1 186 ? -8.053 10.174 -26.011 1.00 39.19 186 ASN A O 1
ATOM 1479 N N . GLN A 1 187 ? -5.824 10.114 -26.191 1.00 40.62 187 GLN A N 1
ATOM 1480 C CA . GLN A 1 187 ? -5.671 11.542 -25.866 1.00 40.62 187 GLN A CA 1
ATOM 1481 C C . GLN A 1 187 ? -4.793 12.306 -26.871 1.00 40.62 187 GLN A C 1
ATOM 1483 O O . GLN A 1 187 ? -3.692 11.851 -27.192 1.00 40.62 187 GLN A O 1
ATOM 1488 N N . PRO A 1 188 ? -5.230 13.492 -27.347 1.00 32.25 188 PRO A N 1
ATOM 1489 C CA . PRO A 1 188 ? -4.355 14.405 -28.071 1.00 32.25 188 PRO A CA 1
ATOM 1490 C C . PRO A 1 188 ? -3.232 14.896 -27.146 1.00 32.25 188 PRO A C 1
ATOM 1492 O O . PRO A 1 188 ? -3.451 15.173 -25.969 1.00 32.25 188 PRO A O 1
ATOM 1495 N N . GLN A 1 189 ? -2.016 14.988 -27.690 1.00 35.94 189 GLN A N 1
ATOM 1496 C CA . GLN A 1 189 ? -0.814 15.426 -26.977 1.00 35.94 189 GLN A CA 1
ATOM 1497 C C . GLN A 1 189 ? -1.002 16.834 -26.393 1.00 35.94 189 GLN A C 1
ATOM 1499 O O . GLN A 1 189 ? -0.864 17.828 -27.105 1.00 35.94 189 GLN A O 1
ATOM 1504 N N . VAL A 1 190 ? -1.267 16.940 -25.091 1.00 34.94 190 VAL A N 1
ATOM 1505 C CA . VAL A 1 190 ? -1.146 18.218 -24.384 1.00 34.94 190 VAL A CA 1
ATOM 1506 C C . VAL A 1 190 ? 0.321 18.389 -23.999 1.00 34.94 190 VAL A C 1
ATOM 1508 O O . VAL A 1 190 ? 0.877 17.628 -23.207 1.00 34.94 190 VAL A O 1
ATOM 1511 N N . GLN A 1 191 ? 0.969 19.353 -24.652 1.00 32.12 191 GLN A N 1
ATOM 1512 C CA . GLN A 1 191 ? 2.379 19.682 -24.483 1.00 32.12 191 GLN A CA 1
ATOM 1513 C C . GLN A 1 191 ? 2.720 20.009 -23.026 1.00 32.12 191 GLN A C 1
ATOM 1515 O O . GLN A 1 191 ? 2.016 20.750 -22.342 1.00 32.12 191 GLN A O 1
ATOM 1520 N N . ALA A 1 192 ? 3.871 19.500 -22.589 1.00 38.06 192 ALA A N 1
ATOM 1521 C CA . ALA A 1 192 ? 4.504 19.849 -21.333 1.00 38.06 192 ALA A CA 1
ATOM 1522 C C . ALA A 1 192 ? 4.773 21.362 -21.261 1.00 38.06 192 ALA A C 1
ATOM 1524 O O . ALA A 1 192 ? 5.627 21.898 -21.970 1.00 38.06 192 ALA A O 1
ATOM 1525 N N . HIS A 1 193 ? 4.077 22.050 -20.361 1.00 28.72 193 HIS A N 1
ATOM 1526 C CA . HIS A 1 193 ? 4.515 23.329 -19.816 1.00 28.72 193 HIS A CA 1
ATOM 1527 C C . HIS A 1 193 ? 4.820 23.138 -18.336 1.00 28.72 193 HIS A C 1
ATOM 1529 O O . HIS A 1 193 ? 4.001 23.377 -17.457 1.00 28.72 193 HIS A O 1
ATOM 1535 N N . ALA A 1 194 ? 6.051 22.702 -18.074 1.00 38.75 194 ALA A N 1
ATOM 1536 C CA . ALA A 1 194 ? 6.679 22.887 -16.781 1.00 38.75 194 ALA A CA 1
ATOM 1537 C C . ALA A 1 194 ? 6.929 24.390 -16.583 1.00 38.75 194 ALA A C 1
ATOM 1539 O O . ALA A 1 194 ? 7.914 24.938 -17.080 1.00 38.75 194 ALA A O 1
ATOM 1540 N N . ARG A 1 195 ? 6.033 25.065 -15.859 1.00 29.52 195 ARG A N 1
ATOM 1541 C CA . ARG A 1 195 ? 6.330 26.333 -15.189 1.00 29.52 195 ARG A CA 1
ATOM 1542 C C . ARG A 1 195 ? 5.739 26.317 -13.783 1.00 29.52 195 ARG A C 1
ATOM 1544 O O . ARG A 1 195 ? 4.581 25.986 -13.589 1.00 29.52 195 ARG A O 1
ATOM 1551 N N . GLN A 1 196 ? 6.619 26.653 -12.843 1.00 36.16 196 GLN A N 1
ATOM 1552 C CA . GLN A 1 196 ? 6.417 26.929 -11.423 1.00 36.16 196 GLN A CA 1
ATOM 1553 C C . GLN A 1 196 ? 5.053 27.519 -11.028 1.00 36.16 196 GLN A C 1
ATOM 1555 O O . GLN A 1 196 ? 4.494 28.348 -11.745 1.00 36.16 196 GLN A O 1
ATOM 1560 N N . ARG A 1 197 ? 4.716 27.239 -9.755 1.00 26.11 197 ARG A N 1
ATOM 1561 C CA . ARG A 1 197 ? 3.534 27.605 -8.944 1.00 26.11 197 ARG A CA 1
ATOM 1562 C C . ARG A 1 197 ? 2.440 26.527 -9.047 1.00 26.11 197 ARG A C 1
ATOM 1564 O O . ARG A 1 197 ? 2.190 26.025 -10.125 1.00 26.11 197 ARG A O 1
ATOM 1571 N N . VAL A 1 198 ? 1.797 26.079 -7.973 1.00 26.36 198 VAL A N 1
ATOM 1572 C CA . VAL A 1 198 ? 1.421 26.772 -6.737 1.00 26.36 198 VAL A CA 1
ATOM 1573 C C . VAL A 1 198 ? 1.395 25.755 -5.580 1.00 26.36 198 VAL A C 1
ATOM 1575 O O . VAL A 1 198 ? 1.232 24.555 -5.792 1.00 26.36 198 VAL A O 1
ATOM 1578 N N . ALA A 1 199 ? 1.554 26.269 -4.361 1.00 29.08 199 ALA A N 1
ATOM 1579 C CA . ALA A 1 199 ? 0.908 25.729 -3.172 1.00 29.08 199 ALA A CA 1
ATOM 1580 C C . ALA A 1 199 ? -0.589 25.429 -3.423 1.00 29.08 199 ALA A C 1
ATOM 1582 O O . ALA A 1 199 ? -1.180 25.929 -4.373 1.00 29.08 199 ALA A O 1
ATOM 1583 N N . ASP A 1 200 ? -1.195 24.654 -2.533 1.00 27.78 200 ASP A N 1
ATOM 1584 C CA . ASP A 1 200 ? -2.633 24.371 -2.475 1.00 27.78 200 ASP A CA 1
ATOM 1585 C C . ASP A 1 200 ? -3.208 23.465 -3.574 1.00 27.78 200 ASP A C 1
ATOM 1587 O O . ASP A 1 200 ? -3.743 23.902 -4.589 1.00 27.78 2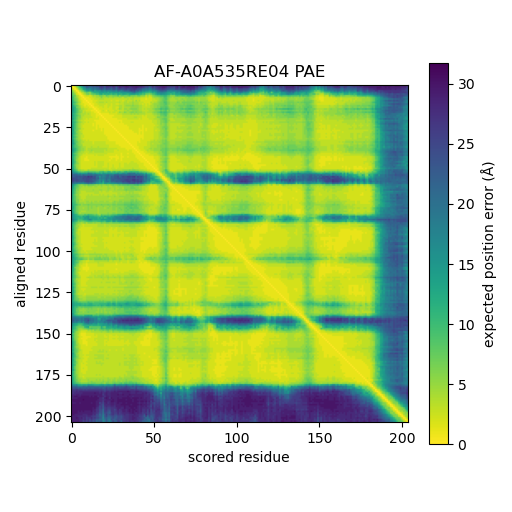00 ASP A O 1
ATOM 1591 N N . ALA A 1 201 ? -3.222 22.166 -3.273 1.00 23.62 201 ALA A N 1
ATOM 1592 C CA . ALA A 1 201 ? -4.346 21.300 -3.617 1.00 23.62 201 ALA A CA 1
ATOM 1593 C C . ALA A 1 201 ? -4.468 20.185 -2.568 1.00 23.62 201 ALA A C 1
ATOM 1595 O O . ALA A 1 201 ? -3.802 19.154 -2.614 1.00 23.62 201 ALA A O 1
ATOM 1596 N N . VAL A 1 202 ? -5.323 20.473 -1.589 1.00 29.97 202 VAL A N 1
ATOM 1597 C CA . VAL A 1 202 ? -6.048 19.536 -0.728 1.00 29.97 202 VAL A CA 1
ATOM 1598 C C . VAL A 1 202 ? -6.526 18.324 -1.529 1.00 29.97 202 VAL A C 1
ATOM 1600 O O . VAL A 1 202 ? -7.149 18.518 -2.567 1.00 29.97 202 VAL A O 1
ATOM 1603 N N . LEU A 1 203 ? -6.314 17.107 -1.015 1.00 22.34 203 LEU A N 1
ATOM 1604 C CA . LEU A 1 203 ? -7.218 15.960 -1.190 1.00 22.34 203 LEU A CA 1
ATOM 1605 C C . LEU A 1 203 ? -6.793 14.797 -0.273 1.00 22.34 203 LEU A C 1
ATOM 1607 O O . LEU A 1 203 ? -5.791 14.137 -0.533 1.00 22.34 203 LEU A O 1
ATOM 1611 N N . VAL A 1 204 ? -7.577 14.670 0.808 1.00 30.88 204 VAL A N 1
ATOM 1612 C CA . VAL A 1 204 ? -7.946 13.507 1.653 1.00 30.88 204 VAL A CA 1
ATOM 1613 C C . VAL A 1 204 ? -7.011 12.297 1.662 1.00 30.88 204 VAL A C 1
ATOM 1615 O O . VAL A 1 204 ? -6.934 11.588 0.635 1.00 30.88 204 VAL A O 1
#

Sequence (204 aa):
EQETLPIVREDAPLCPQLPADITKVAGEWYVRYYTQQYGLEHTILRYAHIYGEKQSELAQHPAAYFISMLSQRQRPIIRGSAHDVCDHIFIDDVAQANLRTLERGRNCTMHISSGKGYTLNQFFCAITQHLSCELLPLHISGSLGEPTAIVLDNTLARQQLGWQPEISFSEGVKRTVGFLCGNRVNQPQVQAHARQRVADAVLV

Foldseek 3Di:
DPPDFDADEPPPDQDDDDPVSVVVVVVVVVVVVCCVPPVDWDEAEDEWAEDFLDPDPPNPDVLLVLLVQVVVVHAAEDADDQQAKTFYAYPVLVVLLVVLCVVFPTNYYFYRTQQDIDGVVNSNVLLCVLVVGPHHHHYDYYPPDDHHHYGYDGVVSCVGSVGHGDADPNNRSNRRSCNSVVVVVPDDDDDDDPDDDDPDDDDD

pLDDT: mean 82.6, std 21.0, range [22.34, 98.31]

Mean predicted aligned error: 8.65 Å

Nearest PDB structures (foldseek):
  4zrn-assembly1_A  TM=9.454E-01  e=4.864E-17  Thermotoga maritima MSB8
  6dnt-assembly1_A-2  TM=9.144E-01  e=4.307E-14  Methanobrevibacter ruminantium M1
  2b69-assembly1_A  TM=9.111E-01  e=4.335E-11  Homo sapiens
  4gll-assembly1_B  TM=7.994E-01  e=9.943E-12  Homo sapiens
  4lk3-assembly1_C  TM=8.805E-01  e=5.984E-10  Homo sapiens

Solvent-accessible surface area (backbone atoms only — not comparable to full-atom values): 12260 Å² total; per-residue (Å²): 131,84,82,78,72,61,67,45,50,81,86,53,84,88,77,65,86,46,76,70,45,43,51,53,56,52,50,54,52,52,56,52,46,46,25,73,77,70,69,47,82,42,64,47,79,48,69,36,49,61,43,47,79,62,96,47,103,76,54,79,37,65,66,59,53,43,54,54,26,50,76,69,75,40,67,36,76,47,76,40,60,79,65,31,26,36,19,54,23,43,47,66,45,54,53,52,47,52,57,35,35,78,79,51,53,64,73,43,68,32,36,51,35,54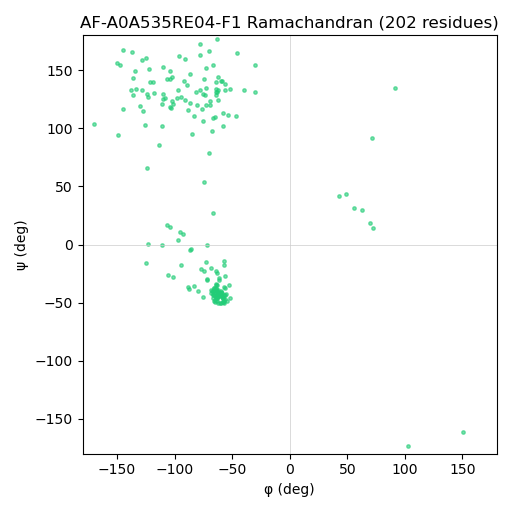,61,43,65,47,27,68,55,58,53,49,53,57,50,28,64,77,65,76,49,88,76,62,69,42,79,44,90,34,77,95,65,78,72,48,64,49,20,40,45,31,64,61,30,35,70,64,46,72,41,75,66,77,70,48,70,70,58,37,50,53,48,25,50,52,46,62,57,58,60,55,79,78,55,83,88,78,76,89,75,92,65,90,82,76,81,88,80,89,80,136

Secondary structure (DSSP, 8-state):
----PPEEPTTSPP---SHHHHHHHHHHHHHHHHHHHH----EEEEE-EEESS---TT---HHHHHHHHHHTT-PPEEEE-TT-EEEEEEHHHHHHHHHHHHHH--SEEEEES-S-EEEHHHHHHHHHHHHT--PPPEEEE--SPPPPEEEE--HHHHHHH-----S-HHHHHHHHHHHHHHGGGGS-----------------

Radius of gyration: 18.84 Å; Cα contacts (8 Å, |Δi|>4): 285; chains: 1; bounding box: 44×45×52 Å